Protein AF-A0A0G4IBZ1-F1 (afdb_monomer_lite)

Structure (mmCIF, N/CA/C/O backbone):
data_AF-A0A0G4IBZ1-F1
#
_entry.id   AF-A0A0G4IBZ1-F1
#
loop_
_atom_site.group_PDB
_atom_site.id
_atom_site.type_symbol
_atom_site.label_atom_id
_atom_site.label_alt_id
_atom_site.label_comp_id
_atom_site.label_asym_id
_atom_site.label_entity_id
_atom_site.label_seq_id
_atom_site.pdbx_PDB_ins_code
_atom_site.Cartn_x
_atom_site.Cartn_y
_atom_site.Cartn_z
_atom_site.occupancy
_atom_site.B_iso_or_equiv
_atom_site.auth_seq_id
_atom_site.auth_comp_id
_atom_site.auth_asym_id
_atom_site.auth_atom_id
_atom_site.pdbx_PDB_model_num
ATOM 1 N N . MET A 1 1 ? -9.298 3.854 -19.230 1.00 30.50 1 MET A N 1
ATOM 2 C CA . MET A 1 1 ? -9.688 2.428 -19.203 1.00 30.50 1 MET A CA 1
ATOM 3 C C . MET A 1 1 ? -9.567 1.977 -17.759 1.00 30.50 1 MET A C 1
ATOM 5 O O . MET A 1 1 ? -8.595 2.357 -17.121 1.00 30.50 1 MET A O 1
ATOM 9 N N . SER A 1 2 ? -10.622 1.375 -17.212 1.00 29.58 2 SER A N 1
ATOM 10 C CA . SER A 1 2 ? -10.834 1.172 -15.772 1.00 29.58 2 SER A CA 1
ATOM 11 C C . SER A 1 2 ? -10.000 0.022 -15.199 1.00 29.58 2 SER A C 1
ATOM 13 O O . SER A 1 2 ? -9.819 -1.012 -15.831 1.00 29.58 2 SER A O 1
ATOM 15 N N . ASN A 1 3 ? -9.520 0.244 -13.977 1.00 36.62 3 ASN A N 1
ATOM 16 C CA . ASN A 1 3 ? -8.613 -0.573 -13.169 1.00 36.62 3 ASN A CA 1
ATOM 17 C C . ASN A 1 3 ? -9.298 -1.786 -12.487 1.00 36.62 3 ASN A C 1
ATOM 19 O O . ASN A 1 3 ? -8.970 -2.111 -11.351 1.00 36.62 3 ASN A O 1
ATOM 23 N N . GLU A 1 4 ? -10.304 -2.415 -13.107 1.00 41.06 4 GLU A N 1
ATOM 24 C CA . GLU A 1 4 ? -11.253 -3.272 -12.362 1.00 41.06 4 GLU A CA 1
ATOM 25 C C . GLU A 1 4 ? -11.152 -4.794 -12.554 1.00 41.06 4 GLU A C 1
ATOM 27 O O . GLU A 1 4 ? -11.917 -5.512 -11.919 1.00 41.06 4 GLU A O 1
ATOM 32 N N . ASN A 1 5 ? -10.175 -5.336 -13.287 1.00 45.19 5 ASN A N 1
ATOM 33 C CA . ASN A 1 5 ? -10.120 -6.797 -13.500 1.00 45.19 5 ASN A CA 1
ATOM 34 C C . ASN A 1 5 ? -9.016 -7.537 -12.723 1.00 45.19 5 ASN A C 1
ATOM 36 O O . ASN A 1 5 ? -8.877 -8.745 -12.852 1.00 45.19 5 ASN A O 1
ATOM 40 N N . TRP A 1 6 ? -8.293 -6.874 -11.814 1.00 48.06 6 TRP A N 1
ATOM 41 C CA . TRP A 1 6 ? -7.251 -7.532 -11.002 1.00 48.06 6 TRP A CA 1
ATOM 42 C C . TRP A 1 6 ? -7.779 -8.564 -9.990 1.00 48.06 6 TRP A C 1
ATOM 44 O O . TRP A 1 6 ? -6.995 -9.268 -9.357 1.00 48.06 6 TRP A O 1
ATOM 54 N N . TYR A 1 7 ? -9.099 -8.639 -9.792 1.00 37.75 7 TYR A N 1
ATOM 55 C CA . TYR A 1 7 ? -9.707 -9.409 -8.705 1.00 37.75 7 TYR A CA 1
ATOM 56 C C . TYR A 1 7 ? -9.982 -10.881 -9.037 1.00 37.75 7 TYR A C 1
ATOM 58 O O . TYR A 1 7 ? -10.473 -11.613 -8.179 1.00 37.75 7 TYR A O 1
ATOM 66 N N . ASN A 1 8 ? -9.670 -11.350 -10.248 1.00 41.59 8 ASN A N 1
ATOM 67 C CA . ASN A 1 8 ? -9.914 -12.740 -10.623 1.00 41.59 8 ASN A CA 1
ATOM 68 C C . ASN A 1 8 ? -8.616 -13.433 -11.049 1.00 41.59 8 ASN A C 1
ATOM 70 O O . ASN A 1 8 ? -8.399 -13.725 -12.216 1.00 41.59 8 ASN A O 1
ATOM 74 N N . MET A 1 9 ? -7.771 -13.777 -10.068 1.00 46.88 9 MET A N 1
ATOM 75 C CA . MET A 1 9 ? -6.597 -14.661 -10.228 1.00 46.88 9 MET A CA 1
ATOM 76 C C . MET A 1 9 ? -6.976 -16.118 -10.598 1.00 46.88 9 MET A C 1
ATOM 78 O O . MET A 1 9 ? -6.290 -17.075 -10.242 1.00 46.88 9 MET A O 1
ATOM 82 N N . GLN A 1 10 ? -8.101 -16.312 -11.284 1.00 40.31 10 GLN A N 1
ATOM 83 C CA . GLN A 1 10 ? -8.483 -17.544 -11.950 1.00 40.31 10 GLN A CA 1
ATOM 84 C C . GLN A 1 10 ? -8.821 -17.209 -13.398 1.00 40.31 10 GLN A C 1
ATOM 86 O O . GLN A 1 10 ? -9.920 -16.750 -13.693 1.00 40.31 10 GLN A O 1
ATOM 91 N N . ALA A 1 11 ? -7.840 -17.466 -14.267 1.00 44.47 11 ALA A N 1
ATOM 92 C CA . ALA A 1 11 ? -7.966 -17.747 -15.694 1.00 44.47 11 ALA A CA 1
ATOM 93 C C . ALA A 1 11 ? -9.325 -17.373 -16.313 1.00 44.47 11 ALA A C 1
ATOM 95 O O . ALA A 1 11 ? -10.181 -18.242 -16.492 1.00 44.47 11 ALA A O 1
ATOM 96 N N . ASN A 1 12 ? -9.513 -16.106 -16.685 1.00 37.62 12 ASN A N 1
ATOM 97 C CA . ASN A 1 12 ? -10.656 -15.719 -17.501 1.00 37.62 12 ASN A CA 1
ATOM 98 C C . ASN A 1 12 ? -10.185 -15.176 -18.848 1.00 37.62 12 ASN A C 1
ATOM 100 O O . ASN A 1 12 ? -9.776 -14.033 -18.994 1.00 37.62 12 ASN A O 1
ATOM 104 N N . ALA A 1 13 ? -10.328 -16.009 -19.879 1.00 40.47 13 ALA A N 1
ATOM 105 C CA . ALA A 1 13 ? -10.109 -15.660 -21.284 1.00 40.47 13 ALA A CA 1
ATOM 106 C C . ALA A 1 13 ? -11.122 -14.621 -21.837 1.00 40.47 13 ALA A C 1
ATOM 108 O O . ALA A 1 13 ? -11.264 -14.488 -23.052 1.00 40.47 13 ALA A O 1
ATOM 109 N N . ALA A 1 14 ? -11.870 -13.927 -20.973 1.00 39.69 14 ALA A N 1
ATOM 110 C CA . ALA A 1 14 ? -12.988 -13.054 -21.330 1.00 39.69 14 ALA A CA 1
ATOM 111 C C . ALA A 1 14 ? -12.613 -11.564 -21.428 1.00 39.69 14 ALA A C 1
ATOM 113 O O . ALA A 1 14 ? -13.375 -10.792 -22.007 1.00 39.69 14 ALA A O 1
ATOM 114 N N . ASP A 1 15 ? -11.433 -11.167 -20.942 1.00 43.53 15 ASP A N 1
ATOM 115 C CA . ASP A 1 15 ? -11.098 -9.747 -20.750 1.00 43.53 15 ASP A CA 1
ATOM 116 C C . ASP A 1 15 ? -10.254 -9.148 -21.886 1.00 43.53 15 ASP A C 1
ATOM 118 O O . ASP A 1 15 ? -9.820 -8.000 -21.820 1.00 43.53 15 ASP A O 1
ATOM 122 N N . GLY A 1 16 ? -10.040 -9.907 -22.966 1.00 42.16 16 GLY A N 1
ATOM 123 C CA . GLY A 1 16 ? -9.341 -9.427 -24.163 1.00 42.16 16 GLY A CA 1
ATOM 124 C C . GLY A 1 16 ? -7.823 -9.275 -24.013 1.00 42.16 16 GLY A C 1
ATOM 125 O O . GLY A 1 16 ? -7.179 -8.792 -24.943 1.00 42.16 16 GLY A O 1
ATOM 126 N N . TRP A 1 17 ? -7.241 -9.726 -22.899 1.00 37.66 17 TRP A N 1
ATOM 127 C CA . TRP A 1 17 ? -5.799 -9.738 -22.654 1.00 37.66 17 TRP A CA 1
ATOM 128 C C . TRP A 1 17 ? -5.252 -11.174 -22.729 1.00 37.66 17 TRP A C 1
ATOM 130 O O . TRP A 1 17 ? -5.415 -11.967 -21.810 1.00 37.66 17 TRP A O 1
ATOM 140 N N . GLY A 1 18 ? -4.608 -11.505 -23.855 1.00 38.97 18 GLY A N 1
ATOM 141 C CA . GLY A 1 18 ? -3.860 -12.755 -24.057 1.00 38.97 18 GLY A CA 1
ATOM 142 C C . GLY A 1 18 ? -4.688 -13.953 -24.548 1.00 38.97 18 GLY A C 1
ATOM 143 O O . GLY A 1 18 ? -5.737 -14.293 -24.016 1.00 38.97 18 GLY A O 1
ATOM 144 N N . THR A 1 19 ? -4.198 -14.656 -25.573 1.00 40.09 19 THR A N 1
ATOM 145 C CA . THR A 1 19 ? -4.844 -15.858 -26.143 1.00 40.09 19 THR A CA 1
ATOM 146 C C . THR A 1 19 ? -4.458 -17.171 -25.444 1.00 40.09 19 THR A C 1
ATOM 148 O O . THR A 1 19 ? -4.579 -18.241 -26.036 1.00 40.09 19 THR A O 1
ATOM 151 N N . SER A 1 20 ? -3.972 -17.141 -24.202 1.00 46.62 20 SER A N 1
ATOM 152 C CA . SER A 1 20 ? -3.531 -18.352 -23.492 1.00 46.62 20 SER A CA 1
ATOM 153 C C . SER A 1 20 ? -3.319 -18.076 -22.007 1.00 46.62 20 SER A C 1
ATOM 155 O O . SER A 1 20 ? -2.552 -17.174 -21.712 1.00 46.62 20 SER A O 1
ATOM 157 N N . SER A 1 21 ? -3.969 -18.850 -21.127 1.00 50.50 21 SER A N 1
ATOM 158 C CA . SER A 1 21 ? -3.578 -19.333 -19.774 1.00 50.50 21 SER A CA 1
ATOM 159 C C . SER A 1 21 ? -2.609 -18.561 -18.841 1.00 50.50 21 SER A C 1
ATOM 161 O O . SER A 1 21 ? -2.202 -19.134 -17.836 1.00 50.50 21 SER A O 1
ATOM 163 N N . CYS A 1 22 ? -2.230 -17.317 -19.116 1.00 55.34 22 CYS A N 1
ATOM 164 C CA . CYS A 1 22 ? -1.216 -16.544 -18.405 1.00 55.34 22 CYS A CA 1
ATOM 165 C C . CYS A 1 22 ? -1.703 -15.111 -18.223 1.00 55.34 22 CYS A C 1
ATOM 167 O O . CYS A 1 22 ? -1.405 -14.232 -19.027 1.00 55.34 22 CYS A O 1
ATOM 169 N N . GLU A 1 23 ? -2.455 -14.892 -17.154 1.00 51.53 23 GLU A N 1
ATOM 170 C CA . GLU A 1 23 ? -2.742 -13.558 -16.648 1.00 51.53 23 GLU A CA 1
ATOM 171 C C . GLU A 1 23 ? -1.906 -13.369 -15.382 1.00 51.53 23 GLU A C 1
ATOM 173 O O . GLU A 1 23 ? -2.092 -14.072 -14.389 1.00 51.53 23 GLU A O 1
ATOM 178 N N . LEU A 1 24 ? -0.916 -12.481 -15.465 1.00 67.69 24 LEU A N 1
ATOM 179 C CA . LEU A 1 24 ? 0.106 -12.274 -14.446 1.00 67.69 24 LEU A CA 1
ATOM 180 C C . LEU A 1 24 ? 0.105 -10.805 -14.037 1.00 67.69 24 LEU A C 1
ATOM 182 O O . LEU A 1 24 ? 0.725 -9.964 -14.689 1.00 67.69 24 LEU A O 1
ATOM 186 N N . GLY A 1 25 ? -0.649 -10.485 -12.988 1.00 75.69 25 GLY A N 1
ATOM 187 C CA . GLY A 1 25 ? -0.775 -9.108 -12.529 1.00 75.69 25 GLY A CA 1
ATOM 188 C C . GLY A 1 25 ? 0.426 -8.569 -11.756 1.00 75.69 25 GLY A C 1
ATOM 189 O O . GLY A 1 25 ? 1.363 -9.312 -11.477 1.00 75.69 25 GLY A O 1
ATOM 190 N N . PRO A 1 26 ? 0.396 -7.278 -11.367 1.00 86.44 26 PRO A N 1
ATOM 191 C CA . PRO A 1 26 ? 1.425 -6.584 -10.611 1.00 86.44 26 PRO A CA 1
ATOM 192 C C . PRO A 1 26 ? 1.939 -7.376 -9.422 1.00 86.44 26 PRO A C 1
ATOM 194 O O . PRO A 1 26 ? 3.128 -7.346 -9.149 1.00 86.44 26 PRO A O 1
ATOM 197 N N . SER A 1 27 ? 1.068 -8.115 -8.732 1.00 84.38 27 SER A N 1
ATOM 198 C CA . SER A 1 27 ? 1.455 -8.921 -7.576 1.00 84.38 27 SER A CA 1
ATOM 199 C C . SER A 1 27 ? 2.479 -10.007 -7.908 1.00 84.38 27 SER A C 1
ATOM 201 O O . SER A 1 27 ? 3.296 -10.325 -7.055 1.00 84.38 27 SER A O 1
ATOM 203 N N . GLY A 1 28 ? 2.459 -10.556 -9.126 1.00 84.25 28 GLY A N 1
ATOM 204 C CA . GLY A 1 28 ? 3.406 -11.584 -9.554 1.00 84.25 28 GLY A CA 1
ATOM 205 C C . GLY A 1 28 ? 4.816 -11.050 -9.818 1.00 84.25 28 GLY A C 1
ATOM 206 O O . GLY A 1 28 ? 5.742 -11.839 -9.925 1.00 84.25 28 GLY A O 1
ATOM 207 N N . ALA A 1 29 ? 5.004 -9.726 -9.874 1.00 90.25 29 ALA A N 1
ATOM 208 C CA . ALA A 1 29 ? 6.333 -9.118 -9.842 1.00 90.25 29 ALA A CA 1
ATOM 209 C C . ALA A 1 29 ? 6.968 -9.128 -8.443 1.00 90.25 29 ALA A C 1
ATOM 211 O O . ALA A 1 29 ? 8.144 -8.810 -8.345 1.00 90.25 29 ALA A O 1
ATOM 212 N N . PHE A 1 30 ? 6.203 -9.398 -7.379 1.00 92.12 30 PHE A N 1
ATOM 213 C CA . PHE A 1 30 ? 6.615 -9.153 -5.990 1.00 92.12 30 PHE A CA 1
ATOM 214 C C . PHE A 1 30 ? 6.362 -10.355 -5.063 1.00 92.12 30 PHE A C 1
ATOM 216 O O . PHE A 1 30 ? 6.272 -10.189 -3.842 1.00 92.12 30 PHE A O 1
ATOM 223 N N . ASP A 1 31 ? 6.161 -11.554 -5.616 1.00 87.25 31 ASP A N 1
ATOM 224 C CA . ASP A 1 31 ? 5.712 -12.731 -4.863 1.00 87.25 31 ASP A CA 1
ATOM 225 C C . ASP A 1 31 ? 6.855 -13.629 -4.350 1.00 87.25 31 ASP A C 1
ATOM 227 O O . ASP A 1 31 ? 6.595 -14.568 -3.592 1.00 87.25 31 ASP A O 1
ATOM 231 N N . ARG A 1 32 ? 8.114 -13.307 -4.683 1.00 88.00 32 ARG A N 1
ATOM 232 C CA . ARG A 1 32 ? 9.338 -14.058 -4.342 1.00 88.00 32 ARG A CA 1
ATOM 233 C C . ARG A 1 32 ? 9.396 -15.454 -4.960 1.00 88.00 32 ARG A C 1
ATOM 235 O O . ARG A 1 32 ? 10.110 -16.324 -4.448 1.00 88.00 32 ARG A O 1
ATOM 242 N N . LEU A 1 33 ? 8.659 -15.705 -6.040 1.00 83.50 33 LEU A N 1
ATOM 243 C CA . LEU A 1 33 ? 8.596 -17.006 -6.694 1.00 83.50 33 LEU A CA 1
ATOM 244 C C . LEU A 1 33 ? 9.151 -16.924 -8.116 1.00 83.50 33 LEU A C 1
ATOM 246 O O . LEU A 1 33 ? 8.493 -16.471 -9.044 1.00 83.50 33 LEU A O 1
ATOM 250 N N . LEU A 1 34 ? 10.345 -17.495 -8.307 1.00 84.19 34 LEU A N 1
ATOM 251 C CA . LEU A 1 34 ? 11.003 -17.558 -9.614 1.00 84.19 34 LEU A CA 1
ATOM 252 C C . LEU A 1 34 ? 10.289 -18.549 -10.544 1.00 84.19 34 LEU A C 1
ATOM 254 O O . LEU A 1 34 ? 10.582 -19.749 -10.564 1.00 84.19 34 LEU A O 1
ATOM 258 N N . ARG A 1 35 ? 9.283 -18.061 -11.261 1.00 73.62 35 ARG A N 1
ATOM 259 C CA . ARG A 1 35 ? 8.345 -18.842 -12.066 1.00 73.62 35 ARG A CA 1
ATOM 260 C C . ARG A 1 35 ? 8.082 -18.122 -13.380 1.00 73.62 35 ARG A C 1
ATOM 262 O O . ARG A 1 35 ? 8.302 -16.926 -13.514 1.00 73.62 35 ARG A O 1
ATOM 269 N N . GLY A 1 36 ? 7.618 -18.882 -14.363 1.00 64.88 36 GLY A N 1
ATOM 270 C CA . GLY A 1 36 ? 7.188 -18.328 -15.639 1.00 64.88 36 GLY A CA 1
ATOM 271 C C . GLY A 1 36 ? 5.674 -18.383 -15.794 1.00 64.88 36 GLY A C 1
ATOM 272 O O . GLY A 1 36 ? 4.972 -19.062 -15.042 1.00 64.88 36 GLY A O 1
ATOM 273 N N . CYS A 1 37 ? 5.200 -17.756 -16.866 1.00 65.56 37 CYS A N 1
ATOM 274 C CA . CYS A 1 37 ? 3.828 -17.809 -17.379 1.00 65.56 37 CYS A CA 1
ATOM 275 C C . CYS A 1 37 ? 3.162 -19.193 -17.223 1.00 65.56 37 CYS A C 1
ATOM 277 O O . CYS A 1 37 ? 2.102 -19.304 -16.610 1.00 65.56 37 CYS A O 1
ATOM 279 N N . ALA A 1 38 ? 3.805 -20.275 -17.675 1.00 62.34 38 ALA A N 1
ATOM 280 C CA . ALA A 1 38 ? 3.220 -21.622 -17.643 1.00 62.34 38 ALA A CA 1
ATOM 281 C C . ALA A 1 38 ? 3.013 -22.216 -16.232 1.00 62.34 38 ALA A C 1
ATOM 283 O O . ALA A 1 38 ? 2.274 -23.189 -16.084 1.00 62.34 38 ALA A O 1
ATOM 284 N N . THR A 1 39 ? 3.661 -21.666 -15.202 1.00 65.50 39 THR A N 1
ATOM 285 C CA . THR A 1 39 ? 3.541 -22.105 -13.801 1.00 65.50 39 THR A CA 1
ATOM 286 C C . THR A 1 39 ? 2.851 -21.070 -12.908 1.00 65.50 39 THR A C 1
ATOM 288 O O . THR A 1 39 ? 2.845 -21.228 -11.685 1.00 65.50 39 THR A O 1
ATOM 291 N N . GLY A 1 40 ? 2.231 -20.050 -13.516 1.00 62.31 40 GLY A N 1
ATOM 292 C CA . GLY A 1 40 ? 1.413 -19.052 -12.829 1.00 62.31 40 GLY A CA 1
ATOM 293 C C . GLY A 1 40 ? 2.207 -18.086 -11.953 1.00 62.31 40 GLY A C 1
ATOM 294 O O . GLY A 1 40 ? 1.735 -17.756 -10.871 1.00 62.31 40 GLY A O 1
ATOM 295 N N . GLY A 1 41 ? 3.408 -17.673 -12.373 1.00 71.00 41 GLY A N 1
ATOM 296 C CA . GLY A 1 41 ? 4.172 -16.634 -11.672 1.00 71.00 41 GLY A CA 1
ATOM 297 C C . GLY A 1 41 ? 4.916 -15.687 -12.611 1.00 71.00 41 GLY A C 1
ATOM 298 O O . GLY A 1 41 ? 5.033 -15.964 -13.808 1.00 71.00 41 GLY A O 1
ATOM 299 N N . GLY A 1 42 ? 5.386 -14.573 -12.049 1.00 80.00 42 GLY A N 1
ATOM 300 C CA . GLY A 1 42 ? 5.945 -13.430 -12.767 1.00 80.00 42 GLY A CA 1
ATOM 301 C C . GLY A 1 42 ? 4.920 -12.335 -13.063 1.00 80.00 42 GLY A C 1
ATOM 302 O O . GLY A 1 42 ? 3.753 -12.432 -12.691 1.00 80.00 42 GLY A O 1
ATOM 303 N N . PHE A 1 43 ? 5.359 -11.298 -13.768 1.00 87.44 43 PHE A N 1
ATOM 304 C CA . PHE A 1 43 ? 4.544 -10.209 -14.301 1.00 87.44 43 PHE A CA 1
ATOM 305 C C . PHE A 1 43 ? 4.530 -10.265 -15.828 1.00 87.44 43 PHE A C 1
ATOM 307 O O . PHE A 1 43 ? 5.565 -10.497 -16.453 1.00 87.44 43 PHE A O 1
ATOM 314 N N . ASN A 1 44 ? 3.365 -10.023 -16.432 1.00 84.31 44 ASN A N 1
ATOM 315 C CA . ASN A 1 44 ? 3.218 -9.873 -17.876 1.00 84.31 44 ASN A CA 1
ATOM 316 C C . ASN A 1 44 ? 2.348 -8.649 -18.170 1.00 84.31 44 ASN A C 1
ATOM 318 O O . ASN A 1 44 ? 1.209 -8.550 -17.709 1.00 84.31 44 ASN A O 1
ATOM 322 N N . ALA A 1 45 ? 2.894 -7.698 -18.921 1.00 84.56 45 ALA A N 1
ATOM 323 C CA . ALA A 1 45 ? 2.187 -6.477 -19.247 1.00 84.56 45 ALA A CA 1
ATOM 324 C C . ALA A 1 45 ? 1.010 -6.765 -20.181 1.00 84.56 45 ALA A C 1
ATOM 326 O O . ALA A 1 45 ? 1.141 -7.437 -21.200 1.00 84.56 45 ALA A O 1
ATOM 327 N N . ALA A 1 46 ? -0.136 -6.175 -19.861 1.00 76.56 46 ALA A N 1
ATOM 328 C CA . ALA A 1 46 ? -1.315 -6.232 -20.706 1.00 76.56 46 ALA A CA 1
ATOM 329 C C . ALA A 1 46 ? -1.046 -5.551 -22.066 1.00 76.56 46 ALA A C 1
ATOM 331 O O . ALA A 1 46 ? -1.300 -6.115 -23.129 1.00 76.56 46 ALA A O 1
ATOM 332 N N . ALA A 1 47 ? -0.483 -4.340 -22.039 1.00 79.81 47 ALA A N 1
ATOM 333 C CA . ALA A 1 47 ? -0.260 -3.521 -23.225 1.00 79.81 47 ALA A CA 1
ATOM 334 C C . ALA A 1 47 ? 1.118 -3.736 -23.867 1.00 79.81 47 ALA A C 1
ATOM 336 O O . ALA A 1 47 ? 2.107 -4.043 -23.197 1.00 79.81 47 ALA A O 1
ATOM 337 N N . ALA A 1 48 ? 1.180 -3.488 -25.178 1.00 84.38 48 ALA A N 1
ATOM 338 C CA . ALA A 1 48 ? 2.425 -3.511 -25.929 1.00 84.38 48 ALA A CA 1
ATOM 339 C C . ALA A 1 48 ? 3.455 -2.541 -25.329 1.00 84.38 48 ALA A C 1
ATOM 341 O O . ALA A 1 48 ? 3.152 -1.391 -25.009 1.00 84.38 48 ALA A O 1
ATOM 342 N N . THR A 1 49 ? 4.683 -3.023 -25.209 1.00 89.75 49 THR A N 1
ATOM 343 C CA . THR A 1 49 ? 5.855 -2.285 -24.756 1.00 89.75 49 THR A CA 1
ATOM 344 C C . THR A 1 49 ? 6.784 -2.043 -25.946 1.00 89.75 49 THR A C 1
ATOM 346 O O . THR A 1 49 ? 6.854 -2.833 -26.891 1.00 89.75 49 THR A O 1
ATOM 349 N N . SER A 1 50 ? 7.477 -0.908 -25.943 1.00 94.69 50 SER A N 1
ATOM 350 C CA . SER A 1 50 ? 8.390 -0.531 -27.016 1.00 94.69 50 SER A CA 1
ATOM 351 C C . SER A 1 50 ? 9.574 -1.495 -27.083 1.00 94.69 50 SER A C 1
ATOM 353 O O . SER A 1 50 ? 10.201 -1.784 -26.071 1.00 94.69 50 SER A O 1
ATOM 355 N N . GLY A 1 51 ? 9.890 -1.984 -28.282 1.00 92.44 51 GLY A N 1
ATOM 356 C CA . GLY A 1 51 ? 11.130 -2.719 -28.539 1.00 92.44 51 GLY A CA 1
ATOM 357 C C . GLY A 1 51 ? 12.331 -1.787 -28.729 1.00 92.44 51 GLY A C 1
ATOM 358 O O . GLY A 1 51 ? 12.188 -0.562 -28.784 1.00 92.44 51 GLY A O 1
ATOM 359 N N . GLN A 1 52 ? 13.510 -2.372 -28.914 1.00 91.62 52 GLN A N 1
ATOM 360 C CA . GLN A 1 52 ? 14.798 -1.675 -29.003 1.00 91.62 52 GLN A CA 1
ATOM 361 C C . GLN A 1 52 ? 14.808 -0.543 -30.040 1.00 91.62 52 GLN A C 1
ATOM 363 O O . GLN A 1 52 ? 15.254 0.565 -29.755 1.00 91.62 52 GLN A O 1
ATOM 368 N N . PHE A 1 53 ? 14.261 -0.785 -31.236 1.00 88.94 53 PHE A N 1
ATOM 369 C CA . PHE A 1 53 ? 14.272 0.180 -32.345 1.00 88.94 53 PHE A CA 1
ATOM 370 C C . PHE A 1 53 ? 12.982 1.003 -32.467 1.00 88.94 53 PHE A C 1
ATOM 372 O O . PHE A 1 53 ? 12.742 1.636 -33.496 1.00 88.94 53 PHE A O 1
ATOM 379 N N . ALA A 1 54 ? 12.133 1.005 -31.435 1.00 91.38 54 ALA A N 1
ATOM 380 C CA . ALA A 1 54 ? 10.931 1.828 -31.422 1.00 91.38 54 ALA A CA 1
ATOM 381 C C . ALA A 1 54 ? 11.283 3.326 -31.483 1.00 91.38 54 ALA A C 1
ATOM 383 O O . ALA A 1 54 ? 12.243 3.783 -30.857 1.00 91.38 54 ALA A O 1
ATOM 384 N N . THR A 1 55 ? 10.464 4.115 -32.178 1.00 91.75 55 THR A N 1
ATOM 385 C CA . THR A 1 55 ? 10.651 5.573 -32.301 1.00 91.75 55 THR A CA 1
ATOM 386 C C . THR A 1 55 ? 10.358 6.342 -31.010 1.00 91.75 55 THR A C 1
ATOM 388 O O . THR A 1 55 ? 10.691 7.519 -30.918 1.00 91.75 55 THR A O 1
ATOM 391 N N . SER A 1 56 ? 9.722 5.701 -30.028 1.00 93.44 56 SER A N 1
ATOM 392 C CA . SER A 1 56 ? 9.375 6.277 -28.727 1.00 93.44 56 SER A CA 1
ATOM 393 C C . SER A 1 56 ? 9.360 5.203 -27.642 1.00 93.44 56 SER A C 1
ATOM 395 O O . SER A 1 56 ? 9.152 4.023 -27.933 1.00 93.44 56 SER A O 1
ATOM 397 N N . ASP A 1 57 ? 9.540 5.619 -26.394 1.00 95.00 57 ASP A N 1
ATOM 398 C CA . ASP A 1 57 ? 9.454 4.737 -25.229 1.00 95.00 57 ASP A CA 1
ATOM 399 C C . ASP A 1 57 ? 7.999 4.371 -24.913 1.00 95.00 57 ASP A C 1
ATOM 401 O O . ASP A 1 57 ? 7.064 5.088 -25.287 1.00 95.00 57 ASP A O 1
ATOM 405 N N . ALA A 1 58 ? 7.810 3.244 -24.232 1.00 92.81 58 ALA A N 1
ATOM 406 C CA . ALA A 1 58 ? 6.522 2.892 -23.659 1.00 92.81 58 ALA A CA 1
ATOM 407 C C . ALA A 1 58 ? 6.223 3.740 -22.420 1.00 92.81 58 ALA A C 1
ATOM 409 O O . ALA A 1 58 ? 7.116 4.260 -21.755 1.00 92.81 58 ALA A O 1
ATOM 410 N N . THR A 1 59 ? 4.939 3.832 -22.085 1.00 91.38 59 THR A N 1
ATOM 411 C CA . THR A 1 59 ? 4.441 4.503 -20.877 1.00 91.38 59 THR A CA 1
ATOM 412 C C . THR A 1 59 ? 3.955 3.485 -19.842 1.00 91.38 59 THR A C 1
ATOM 414 O O . THR A 1 59 ? 2.961 3.724 -19.159 1.00 91.38 59 THR A O 1
ATOM 417 N N . LEU A 1 60 ? 4.571 2.298 -19.806 1.00 92.06 60 LEU A N 1
ATOM 418 C CA . LEU A 1 60 ? 4.199 1.236 -18.878 1.00 92.06 60 LEU A CA 1
ATOM 419 C C . LEU A 1 60 ? 4.790 1.539 -17.500 1.00 92.06 60 LEU A C 1
ATOM 421 O O . LEU A 1 60 ? 6.000 1.692 -17.357 1.00 92.06 60 LEU A O 1
ATOM 425 N N . GLU A 1 61 ? 3.932 1.585 -16.487 1.00 94.38 61 GLU A N 1
ATOM 426 C CA . GLU A 1 61 ? 4.325 1.858 -15.109 1.00 94.38 61 GLU A CA 1
ATOM 427 C C . GLU A 1 61 ? 3.823 0.738 -14.195 1.00 94.38 61 GLU A C 1
ATOM 429 O O . GLU A 1 61 ? 2.641 0.387 -14.213 1.00 94.38 61 GLU A O 1
ATOM 434 N N . LEU A 1 62 ? 4.724 0.191 -13.380 1.00 94.56 62 LEU A N 1
ATOM 435 C CA . LEU A 1 62 ? 4.402 -0.717 -12.283 1.00 94.56 62 LEU A CA 1
ATOM 436 C C . LEU A 1 62 ? 4.674 0.005 -10.962 1.00 94.56 62 LEU A C 1
ATOM 438 O O . LEU A 1 62 ? 5.753 0.562 -10.781 1.00 94.56 62 LEU A O 1
ATOM 442 N N . VAL A 1 63 ? 3.710 0.013 -10.041 1.00 96.19 63 VAL A N 1
ATOM 443 C CA . VAL A 1 63 ? 3.817 0.766 -8.781 1.00 96.19 63 VAL A CA 1
ATOM 444 C C . VAL A 1 63 ? 3.662 -0.165 -7.584 1.00 96.19 63 VAL A C 1
ATOM 446 O O . VAL A 1 63 ? 2.675 -0.894 -7.492 1.00 96.19 63 VAL A O 1
ATOM 449 N N . LEU A 1 64 ? 4.613 -0.098 -6.652 1.00 96.38 64 LEU A N 1
ATOM 450 C CA . LEU A 1 64 ? 4.551 -0.736 -5.341 1.00 96.38 64 LEU A CA 1
ATOM 451 C C . LEU A 1 64 ? 4.424 0.342 -4.261 1.00 96.38 64 LEU A C 1
ATOM 453 O O . LEU A 1 64 ? 5.335 1.149 -4.077 1.00 96.38 64 LEU A O 1
ATOM 457 N N . GLN A 1 65 ? 3.309 0.334 -3.533 1.00 94.75 65 GLN A N 1
ATOM 458 C CA . GLN A 1 65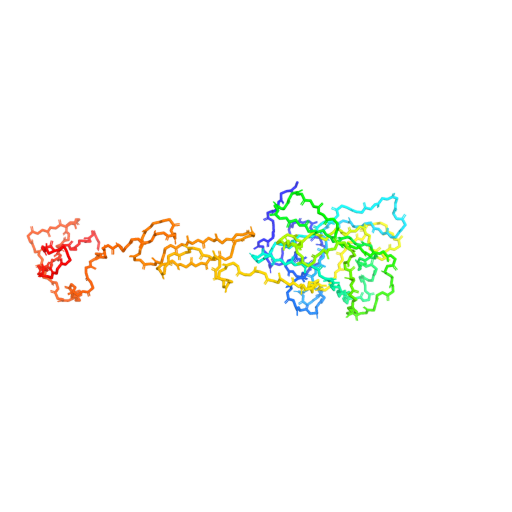 ? 3.149 1.121 -2.315 1.00 94.75 65 GLN A CA 1
ATOM 459 C C . GLN A 1 65 ? 3.472 0.241 -1.107 1.00 94.75 65 GLN A C 1
ATOM 461 O O . GLN A 1 65 ? 2.892 -0.833 -0.941 1.00 94.75 65 GLN A O 1
ATOM 466 N N . THR A 1 66 ? 4.375 0.697 -0.250 1.00 92.88 66 THR A N 1
ATOM 467 C CA . THR A 1 66 ? 4.751 0.020 0.986 1.00 92.88 66 THR A CA 1
ATOM 468 C C . THR A 1 66 ? 4.159 0.736 2.199 1.00 92.88 66 THR A C 1
ATOM 470 O O . THR A 1 66 ? 3.998 1.952 2.190 1.00 92.88 66 THR A O 1
ATOM 473 N N . PRO A 1 67 ? 3.856 0.014 3.288 1.00 87.94 67 PRO A N 1
ATOM 474 C CA . PRO A 1 67 ? 3.354 0.643 4.507 1.00 87.94 67 PRO A CA 1
ATOM 475 C C . PRO A 1 67 ? 4.452 1.404 5.266 1.00 87.94 67 PRO A C 1
ATOM 477 O O . PRO A 1 67 ? 4.162 2.379 5.950 1.00 87.94 67 PRO A O 1
ATOM 480 N N . CYS A 1 68 ? 5.708 0.974 5.143 1.00 88.62 68 CYS A N 1
ATOM 481 C CA . CYS A 1 68 ? 6.862 1.639 5.744 1.00 88.62 68 CYS A CA 1
ATOM 482 C C . CYS A 1 68 ? 7.504 2.601 4.739 1.00 88.62 68 CYS A C 1
ATOM 484 O O . CYS A 1 68 ? 7.358 2.411 3.530 1.00 88.62 68 CYS A O 1
ATOM 486 N N . ARG A 1 69 ? 8.273 3.579 5.229 1.00 90.25 69 ARG A N 1
ATOM 487 C CA . ARG A 1 69 ? 9.150 4.395 4.377 1.00 90.25 69 ARG A CA 1
ATOM 488 C C . ARG A 1 69 ? 10.583 3.879 4.422 1.00 90.25 69 ARG A C 1
ATOM 490 O O . ARG A 1 69 ? 11.036 3.380 5.451 1.00 90.25 69 ARG A O 1
ATOM 497 N N . MET A 1 70 ? 11.300 4.005 3.314 1.00 92.88 70 MET A N 1
ATOM 498 C CA . MET A 1 70 ? 12.681 3.540 3.191 1.00 92.88 70 MET A CA 1
ATOM 499 C C . MET A 1 70 ? 13.453 4.302 2.115 1.00 92.88 70 MET A C 1
ATOM 501 O O . MET A 1 70 ? 12.869 4.845 1.180 1.00 92.88 70 MET A O 1
ATOM 505 N N . SER A 1 71 ? 14.778 4.300 2.232 1.00 93.88 71 SER A N 1
ATOM 506 C CA . SER A 1 71 ? 15.686 4.787 1.193 1.00 93.88 71 SER A CA 1
ATOM 507 C C . SER A 1 71 ? 16.041 3.617 0.272 1.00 93.88 71 SER A C 1
ATOM 509 O O . SER A 1 71 ? 16.559 2.593 0.732 1.00 93.88 71 SER A O 1
ATOM 511 N N . LEU A 1 72 ? 15.727 3.713 -1.022 1.00 95.56 72 LEU A N 1
ATOM 512 C CA . LEU A 1 72 ? 16.063 2.661 -1.986 1.00 95.56 72 LEU A CA 1
ATOM 513 C C . LEU A 1 72 ? 17.556 2.733 -2.318 1.00 95.56 72 LEU A C 1
ATOM 515 O O . LEU A 1 72 ? 18.041 3.780 -2.725 1.00 95.56 72 LEU A O 1
ATOM 519 N N . ASN A 1 73 ? 18.281 1.626 -2.146 1.00 94.69 73 ASN A N 1
ATOM 520 C CA . ASN A 1 73 ? 19.708 1.544 -2.472 1.00 94.69 73 ASN A CA 1
ATOM 521 C C . ASN A 1 73 ? 19.965 0.880 -3.830 1.00 94.69 73 ASN A C 1
ATOM 523 O O . ASN A 1 73 ? 20.917 1.220 -4.536 1.00 94.69 73 ASN A O 1
ATOM 527 N N . SER A 1 74 ? 19.169 -0.131 -4.149 1.00 95.88 74 SER A N 1
ATOM 5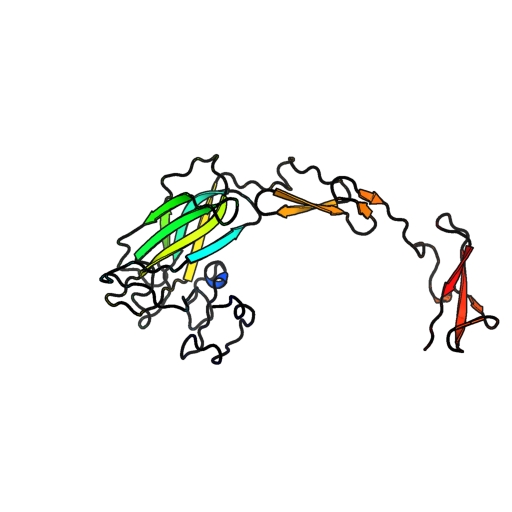28 C CA . SER A 1 74 ? 19.181 -0.813 -5.436 1.00 95.88 74 SER A CA 1
ATOM 529 C C . SER A 1 74 ? 17.881 -1.579 -5.627 1.00 95.88 74 SER A C 1
ATOM 531 O O . SER A 1 74 ? 17.145 -1.827 -4.670 1.00 95.88 74 SER A O 1
ATOM 533 N N . PHE A 1 75 ? 17.603 -1.956 -6.866 1.00 96.69 75 PHE A N 1
ATOM 534 C CA . PHE A 1 75 ? 16.502 -2.842 -7.205 1.00 96.69 75 PHE A CA 1
ATOM 535 C C . PHE A 1 75 ? 17.010 -3.977 -8.091 1.00 96.69 75 PHE A C 1
ATOM 537 O O . PHE A 1 75 ? 17.894 -3.784 -8.926 1.00 96.69 75 PHE A O 1
ATOM 544 N N . GLY A 1 76 ? 16.498 -5.177 -7.849 1.00 96.06 76 GLY A N 1
ATOM 545 C CA . GLY A 1 76 ? 16.796 -6.374 -8.617 1.00 96.06 76 GLY A CA 1
ATOM 546 C C . GLY A 1 76 ? 15.671 -6.679 -9.590 1.00 96.06 76 GLY A C 1
ATOM 547 O O . GLY A 1 76 ? 14.508 -6.538 -9.228 1.00 96.06 76 GLY A O 1
ATOM 548 N N . LEU A 1 77 ? 16.015 -7.123 -10.794 1.00 95.81 77 LEU A N 1
ATOM 549 C CA . LEU A 1 77 ? 15.075 -7.674 -11.762 1.00 95.81 77 LEU A CA 1
ATOM 550 C C . LEU A 1 77 ? 15.531 -9.082 -12.132 1.00 95.81 77 LEU A C 1
ATOM 552 O O . LEU A 1 77 ? 16.698 -9.279 -12.477 1.00 95.81 77 LEU A O 1
ATOM 556 N N . THR A 1 78 ? 14.610 -10.040 -12.090 1.00 93.19 78 THR A N 1
ATOM 557 C CA . THR A 1 78 ? 14.858 -11.399 -12.578 1.00 93.19 78 THR A CA 1
ATOM 558 C C . THR A 1 78 ? 14.109 -11.626 -13.877 1.00 93.19 78 THR A C 1
ATOM 560 O O . THR A 1 78 ? 12.881 -11.520 -13.913 1.00 93.19 78 THR A O 1
ATOM 563 N N . ALA A 1 79 ? 14.840 -11.947 -14.943 1.00 90.19 79 ALA A N 1
ATOM 564 C CA . ALA A 1 79 ? 14.253 -12.299 -16.229 1.00 90.19 79 ALA A CA 1
ATOM 565 C C . ALA A 1 79 ? 13.314 -13.505 -16.098 1.00 90.19 79 ALA A C 1
ATOM 567 O O . ALA A 1 79 ? 13.502 -14.378 -15.249 1.00 90.19 79 ALA A O 1
ATOM 568 N N . MET A 1 80 ? 12.293 -13.570 -16.950 1.00 81.56 80 MET A N 1
ATOM 569 C CA . MET A 1 80 ? 11.446 -14.757 -17.035 1.00 81.56 80 MET A CA 1
ATOM 570 C C . MET A 1 80 ? 12.127 -15.858 -17.863 1.00 81.56 80 MET A C 1
ATOM 572 O O . MET A 1 80 ? 12.983 -15.597 -18.704 1.00 81.56 80 MET A O 1
ATOM 576 N N . TRP A 1 81 ? 11.715 -17.105 -17.642 1.00 72.31 81 TRP A N 1
ATOM 577 C CA . TRP A 1 81 ? 11.949 -18.227 -18.552 1.00 72.31 81 TRP A CA 1
ATOM 578 C C . TRP A 1 81 ? 10.974 -18.141 -19.734 1.00 72.31 81 TRP A C 1
ATOM 580 O O . TRP A 1 81 ? 9.769 -18.132 -19.490 1.00 72.31 81 TRP A O 1
ATOM 590 N N . ALA A 1 82 ? 11.449 -18.218 -20.982 1.00 51.88 82 ALA A N 1
ATOM 591 C CA . ALA A 1 82 ? 10.902 -19.163 -21.968 1.00 51.88 82 ALA A CA 1
ATOM 592 C C . ALA A 1 82 ? 11.525 -19.007 -23.364 1.00 51.88 82 ALA A C 1
ATOM 594 O O . ALA A 1 82 ? 11.468 -17.921 -23.943 1.00 51.88 82 ALA A O 1
ATOM 595 N N . PRO A 1 83 ? 11.932 -20.117 -24.011 1.00 49.06 83 PRO A N 1
ATOM 596 C CA . PRO A 1 83 ? 12.421 -20.145 -25.395 1.00 49.06 83 PRO A CA 1
ATOM 597 C C . PRO A 1 83 ? 11.403 -19.691 -26.473 1.00 49.06 83 PRO A C 1
ATOM 599 O O . PRO A 1 83 ? 11.700 -19.778 -27.660 1.00 49.06 83 PRO A O 1
ATOM 602 N N . SER A 1 84 ? 10.215 -19.197 -26.095 1.00 51.94 84 SER A N 1
ATOM 603 C CA . SER A 1 84 ? 9.193 -18.605 -26.980 1.00 51.94 84 SER A CA 1
ATOM 604 C C . SER A 1 84 ? 8.752 -17.183 -26.591 1.00 51.94 84 SER A C 1
ATOM 606 O O . SER A 1 84 ? 7.933 -16.597 -27.292 1.00 51.94 84 SER A O 1
ATOM 608 N N . GLN A 1 85 ? 9.240 -16.651 -25.467 1.00 59.72 85 GLN A N 1
ATOM 609 C CA . GLN A 1 85 ? 8.968 -15.293 -24.960 1.00 59.72 85 GLN A CA 1
ATOM 610 C C . GLN A 1 85 ? 10.268 -14.494 -24.840 1.00 59.72 85 GLN A C 1
ATOM 612 O O . GLN A 1 85 ? 10.323 -13.471 -24.160 1.00 59.72 85 GLN A O 1
ATOM 617 N N . CYS A 1 86 ? 11.327 -14.979 -25.500 1.00 66.50 86 CYS A N 1
ATOM 618 C CA . CYS A 1 86 ? 12.586 -14.275 -25.536 1.00 66.50 86 CYS A CA 1
ATOM 619 C C . CYS A 1 86 ? 12.333 -12.847 -26.003 1.00 66.50 86 CYS A C 1
ATOM 621 O O . CYS A 1 86 ? 11.469 -12.569 -26.838 1.00 66.50 86 CYS A O 1
ATOM 623 N N . CYS A 1 87 ? 13.117 -11.951 -25.429 1.00 80.06 87 CYS A N 1
ATOM 624 C CA . CYS A 1 87 ? 13.114 -10.552 -25.791 1.00 80.06 87 CYS A CA 1
ATOM 625 C C . CYS A 1 87 ? 12.005 -9.696 -25.128 1.00 80.06 87 CYS A C 1
ATOM 627 O O . CYS A 1 87 ? 11.753 -8.570 -25.549 1.00 80.06 87 CYS A O 1
ATOM 629 N N . ARG A 1 88 ? 11.352 -10.182 -24.068 1.00 87.94 88 ARG A N 1
ATOM 630 C CA . ARG A 1 88 ? 10.331 -9.422 -23.318 1.00 87.94 88 ARG A CA 1
ATOM 631 C C . ARG A 1 88 ? 10.818 -8.821 -22.005 1.00 87.94 88 ARG A C 1
ATOM 633 O O . ARG A 1 88 ? 10.190 -7.899 -21.488 1.00 87.94 88 ARG A O 1
ATOM 640 N N . THR A 1 89 ? 11.988 -9.244 -21.532 1.00 91.88 89 THR A N 1
ATOM 641 C CA . THR A 1 89 ? 12.630 -8.635 -20.368 1.00 91.88 89 THR A CA 1
ATOM 642 C C . THR A 1 89 ? 12.972 -7.168 -20.651 1.00 91.88 89 THR A C 1
ATOM 644 O O . THR A 1 89 ? 13.544 -6.881 -21.716 1.00 91.88 89 THR A O 1
ATOM 647 N N . PRO A 1 90 ? 12.650 -6.244 -19.727 1.00 94.75 90 PRO A N 1
ATOM 648 C CA . PRO A 1 90 ? 13.019 -4.838 -19.825 1.00 94.75 90 PRO A CA 1
ATOM 649 C C . PRO A 1 90 ? 14.524 -4.612 -20.033 1.00 94.75 90 PRO A C 1
ATOM 651 O O . PRO A 1 90 ? 15.346 -5.030 -19.216 1.00 94.75 90 PRO A O 1
ATOM 654 N N . GLU A 1 91 ? 14.875 -3.902 -21.105 1.00 94.81 91 GLU A N 1
ATOM 655 C CA . GLU A 1 91 ? 16.253 -3.465 -21.396 1.00 94.81 91 GLU A CA 1
ATOM 656 C C . GLU A 1 91 ? 16.533 -2.040 -20.910 1.00 94.81 91 GLU A C 1
ATOM 658 O O . GLU A 1 91 ? 17.676 -1.714 -20.592 1.00 94.81 91 GLU A O 1
ATOM 663 N N . ASN A 1 92 ? 15.470 -1.240 -20.774 1.00 96.19 92 ASN A N 1
ATOM 664 C CA . ASN A 1 92 ? 15.509 0.129 -20.284 1.00 96.19 92 ASN A CA 1
ATOM 665 C C . ASN A 1 92 ? 14.382 0.358 -19.271 1.00 96.19 92 ASN A C 1
ATOM 667 O O . ASN A 1 92 ? 13.199 0.162 -19.589 1.00 96.19 92 ASN A O 1
ATOM 671 N N . MET A 1 93 ? 14.754 0.762 -18.058 1.00 97.19 93 MET A N 1
ATOM 672 C CA . MET A 1 93 ? 13.816 1.036 -16.977 1.00 97.19 93 MET A CA 1
ATOM 673 C C . MET A 1 93 ? 14.343 2.115 -16.036 1.00 97.19 93 MET A C 1
ATOM 675 O O . MET A 1 93 ? 15.522 2.155 -15.690 1.00 97.19 93 MET A O 1
ATOM 679 N N . GLU A 1 94 ? 13.422 2.946 -15.565 1.00 97.31 94 GLU A N 1
ATOM 680 C CA . GLU A 1 94 ? 13.659 3.957 -14.540 1.00 97.31 94 GLU A CA 1
ATOM 681 C C . GLU A 1 94 ? 12.871 3.597 -13.275 1.00 97.31 94 GLU A C 1
ATOM 683 O O . GLU A 1 94 ? 11.738 3.115 -13.349 1.00 97.31 94 GLU A O 1
ATOM 688 N N . VAL A 1 95 ? 13.451 3.858 -12.104 1.00 97.88 95 VAL A N 1
ATOM 689 C CA . VAL A 1 95 ? 12.777 3.725 -10.811 1.00 97.88 95 VAL A CA 1
ATOM 690 C C . VAL A 1 95 ? 12.640 5.085 -10.140 1.00 97.88 95 VAL A C 1
ATOM 692 O O . VAL A 1 95 ? 13.594 5.858 -10.024 1.00 97.88 95 VAL A O 1
ATOM 695 N N . TYR A 1 96 ? 11.434 5.358 -9.662 1.00 97.62 96 TYR A N 1
ATOM 696 C CA . TYR A 1 96 ? 11.052 6.598 -9.012 1.00 97.62 96 TYR A CA 1
ATOM 697 C C . TYR A 1 96 ? 10.556 6.344 -7.592 1.00 97.62 96 TYR A C 1
ATOM 699 O O . TYR A 1 96 ? 9.892 5.342 -7.331 1.00 97.62 96 TYR A O 1
ATOM 707 N N . GLY A 1 97 ? 10.826 7.295 -6.703 1.00 96.25 97 GLY A N 1
ATOM 708 C CA . GLY A 1 97 ? 10.295 7.359 -5.348 1.00 96.25 97 GLY A CA 1
ATOM 709 C C . GLY A 1 97 ? 9.244 8.451 -5.226 1.00 96.25 97 GLY A C 1
ATOM 710 O O . GLY A 1 97 ? 9.368 9.509 -5.846 1.00 96.25 97 GLY A O 1
ATOM 711 N N . SER A 1 98 ? 8.220 8.213 -4.415 1.00 95.62 98 SER A N 1
ATOM 712 C CA . SER A 1 98 ? 7.247 9.228 -4.015 1.00 95.62 98 SER A CA 1
ATOM 713 C C . SER A 1 98 ? 6.822 9.041 -2.557 1.00 95.62 98 SER A C 1
ATOM 715 O O . SER A 1 98 ? 6.958 7.953 -1.993 1.00 95.62 98 SER A O 1
ATOM 717 N N . THR A 1 99 ? 6.345 10.128 -1.951 1.00 92.94 99 THR A N 1
ATOM 718 C CA . THR A 1 99 ? 5.731 10.151 -0.616 1.00 92.94 99 THR A CA 1
ATOM 719 C C . THR A 1 99 ? 4.215 10.346 -0.652 1.00 92.94 99 THR A C 1
ATOM 721 O O . THR A 1 99 ? 3.562 10.269 0.388 1.00 92.94 99 THR A O 1
ATOM 724 N N . ASP A 1 100 ? 3.653 10.623 -1.833 1.00 91.50 100 ASP A N 1
ATOM 725 C CA . ASP A 1 100 ? 2.237 10.954 -2.033 1.00 91.50 100 ASP A CA 1
ATOM 726 C C . ASP A 1 100 ? 1.586 10.193 -3.208 1.00 91.50 100 ASP A C 1
ATOM 728 O O . ASP A 1 100 ? 0.376 10.289 -3.409 1.00 91.50 100 ASP A O 1
ATOM 732 N N . GLY A 1 101 ? 2.371 9.435 -3.983 1.00 93.75 101 GLY A N 1
ATOM 733 C CA . GLY A 1 101 ? 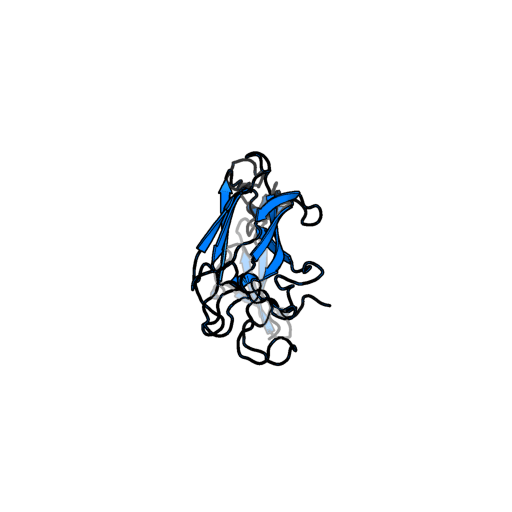1.919 8.679 -5.154 1.00 93.75 101 GLY A CA 1
ATOM 734 C C . GLY A 1 101 ? 1.649 9.528 -6.406 1.00 93.75 101 GLY A C 1
ATOM 735 O O . GLY A 1 101 ? 1.135 9.009 -7.396 1.00 93.75 101 GLY A O 1
ATOM 736 N N . SER A 1 102 ? 1.982 10.820 -6.395 1.00 94.94 102 SER A N 1
ATOM 737 C CA . SER A 1 102 ? 1.692 11.777 -7.475 1.00 94.94 102 SER A CA 1
ATOM 738 C C . SER A 1 102 ? 2.907 12.598 -7.918 1.00 94.94 102 SER A C 1
ATOM 740 O O . SER A 1 102 ? 3.078 12.846 -9.113 1.00 94.94 102 SER A O 1
ATOM 742 N N . THR A 1 103 ? 3.784 12.962 -6.983 1.00 96.31 103 THR A N 1
ATOM 743 C CA . THR A 1 103 ? 5.041 13.670 -7.226 1.00 96.31 103 THR A CA 1
ATOM 744 C C . THR A 1 103 ? 6.183 12.666 -7.177 1.00 96.31 103 THR A C 1
ATOM 746 O O . THR A 1 103 ? 6.385 12.016 -6.153 1.00 96.31 103 THR A O 1
ATOM 749 N N . TRP A 1 104 ? 6.928 12.524 -8.272 1.00 96.62 104 TRP A N 1
ATOM 750 C CA . TRP A 1 104 ? 7.911 11.453 -8.446 1.00 96.62 104 TRP A CA 1
ATOM 751 C C . TRP A 1 104 ? 9.335 11.998 -8.569 1.00 96.62 104 TRP A C 1
ATOM 753 O O . TRP A 1 104 ? 9.595 12.877 -9.390 1.00 96.62 104 TRP A O 1
ATOM 763 N N . THR A 1 105 ? 10.260 11.421 -7.803 1.00 96.00 105 THR A N 1
ATOM 764 C CA . THR A 1 105 ? 11.703 11.692 -7.872 1.00 96.00 105 THR A CA 1
ATOM 765 C C . THR A 1 105 ? 12.409 10.511 -8.525 1.00 96.00 105 THR A C 1
ATOM 767 O O . THR A 1 105 ? 12.247 9.383 -8.065 1.00 96.00 105 THR A O 1
ATOM 770 N N . LEU A 1 106 ? 13.195 10.744 -9.579 1.00 96.56 106 LEU A N 1
ATOM 771 C CA . LEU A 1 106 ? 14.010 9.700 -10.213 1.00 96.56 106 LEU A CA 1
ATOM 772 C C . LEU A 1 106 ? 15.119 9.246 -9.252 1.00 96.56 106 LEU A C 1
ATOM 774 O O . LEU A 1 106 ? 15.966 10.048 -8.860 1.00 96.56 106 LEU A O 1
ATOM 778 N N . LEU A 1 107 ? 15.124 7.964 -8.884 1.00 96.44 107 LEU A N 1
ATOM 779 C CA . LEU A 1 107 ? 16.084 7.390 -7.932 1.00 96.44 107 LEU A CA 1
ATOM 780 C C . LEU A 1 107 ? 17.232 6.668 -8.641 1.00 96.44 107 LEU A C 1
ATOM 782 O O . LEU A 1 107 ? 18.383 6.706 -8.196 1.00 96.44 107 LEU A O 1
ATOM 786 N N . GLY A 1 108 ? 16.920 6.000 -9.745 1.00 95.31 108 GLY A N 1
ATOM 787 C CA . GLY A 1 108 ? 17.873 5.230 -10.523 1.00 95.31 108 GLY A CA 1
ATOM 788 C C . GLY A 1 108 ? 17.286 4.815 -11.858 1.00 95.31 108 GLY A C 1
ATOM 789 O O . GLY A 1 108 ? 16.080 4.893 -12.080 1.00 95.31 108 GLY A O 1
ATOM 790 N N . GLU A 1 109 ? 18.160 4.360 -12.735 1.00 95.69 109 GLU A N 1
ATOM 791 C CA . GLU A 1 109 ? 17.807 3.917 -14.071 1.00 95.69 109 GLU A CA 1
ATOM 792 C C . GLU A 1 109 ? 18.841 2.911 -14.554 1.00 95.69 109 GLU A C 1
ATOM 794 O O . GLU A 1 109 ? 19.969 2.859 -14.055 1.00 95.69 109 GLU A O 1
ATOM 799 N N . TYR A 1 110 ? 18.447 2.119 -15.535 1.00 96.38 110 TYR A N 1
ATOM 800 C CA . TYR A 1 110 ? 19.379 1.399 -16.374 1.00 96.38 110 TYR A CA 1
ATOM 801 C C . TYR A 1 110 ? 18.892 1.435 -17.816 1.00 96.38 110 TYR A C 1
ATOM 803 O O . TYR A 1 110 ? 17.694 1.532 -18.092 1.00 96.38 110 TYR A O 1
ATOM 811 N N . ASP A 1 111 ? 19.833 1.277 -18.734 1.00 95.81 111 ASP A N 1
ATOM 812 C CA . ASP A 1 111 ? 19.570 1.077 -20.147 1.00 95.81 111 ASP A CA 1
ATOM 813 C C . ASP A 1 111 ? 20.501 0.004 -20.724 1.00 95.81 111 ASP A C 1
ATOM 815 O O . ASP A 1 111 ? 21.409 -0.502 -20.046 1.00 95.81 111 ASP A O 1
ATOM 819 N N . ASN A 1 112 ? 20.252 -0.365 -21.982 1.00 94.25 112 ASN A N 1
ATOM 820 C CA . ASN A 1 112 ? 21.105 -1.261 -22.754 1.00 94.25 112 ASN A CA 1
ATOM 821 C C . ASN A 1 112 ? 21.315 -2.634 -22.087 1.00 94.25 112 ASN A C 1
ATOM 823 O O . ASN A 1 112 ? 22.368 -3.262 -22.236 1.00 94.25 112 ASN A O 1
ATOM 827 N N . GLN A 1 113 ? 20.320 -3.115 -21.333 1.00 94.75 113 GLN A N 1
ATOM 828 C CA . GLN A 1 113 ? 20.374 -4.422 -20.681 1.00 94.75 113 GLN A CA 1
ATOM 829 C C . GLN A 1 113 ? 19.848 -5.504 -21.615 1.00 94.75 113 GLN A C 1
ATOM 831 O O . GLN A 1 113 ? 18.659 -5.821 -21.643 1.00 94.75 113 GLN A O 1
ATOM 836 N N . PHE A 1 114 ? 20.770 -6.089 -22.371 1.00 90.31 114 PHE A N 1
ATOM 837 C CA . PHE A 1 114 ? 20.489 -7.154 -23.328 1.00 90.31 114 PHE A CA 1
ATOM 838 C C . PHE A 1 114 ? 20.959 -8.523 -22.823 1.00 90.31 114 PHE A C 1
ATOM 840 O O . PHE A 1 114 ? 21.541 -8.649 -21.740 1.00 90.31 114 PHE A O 1
ATOM 847 N N . GLU A 1 115 ? 20.694 -9.545 -23.642 1.00 86.88 115 GLU A N 1
ATOM 848 C CA . GLU A 1 115 ? 21.233 -10.907 -23.494 1.00 86.88 115 GLU A CA 1
ATOM 849 C C . GLU A 1 115 ? 20.928 -11.572 -22.144 1.00 86.88 115 GLU A C 1
ATOM 851 O O . GLU A 1 115 ? 21.724 -12.360 -21.631 1.00 86.88 115 GLU A O 1
ATOM 856 N N . TRP A 1 116 ? 19.763 -11.260 -21.576 1.00 88.38 116 TRP A N 1
ATOM 857 C CA . TRP A 1 116 ? 19.267 -11.911 -20.369 1.00 88.38 116 TRP A CA 1
ATOM 858 C C . TRP A 1 116 ? 19.237 -13.431 -20.540 1.00 88.38 116 TRP A C 1
ATOM 860 O O . TRP A 1 116 ? 18.690 -13.938 -21.523 1.00 88.38 116 TRP A O 1
ATOM 870 N N . GLN A 1 117 ? 19.828 -14.144 -19.585 1.00 86.88 117 GLN A N 1
ATOM 871 C CA . GLN A 1 117 ? 19.729 -15.600 -19.504 1.00 86.88 117 GLN A CA 1
ATOM 872 C C . GLN A 1 117 ? 18.451 -16.016 -18.767 1.00 86.88 117 GLN A C 1
ATOM 874 O O . GLN A 1 117 ? 17.846 -15.225 -18.038 1.00 86.88 117 GLN A O 1
ATOM 879 N N . ASP A 1 118 ? 18.053 -17.276 -18.939 1.00 82.50 118 ASP A N 1
ATOM 880 C CA . ASP A 1 118 ? 16.885 -17.833 -18.256 1.00 82.50 118 ASP A CA 1
ATOM 881 C C . ASP A 1 118 ? 17.021 -17.670 -16.737 1.00 82.50 118 ASP A C 1
ATOM 883 O O . ASP A 1 118 ? 17.964 -18.182 -16.127 1.00 82.50 118 ASP A O 1
ATOM 887 N N . LEU A 1 119 ? 16.053 -16.966 -16.139 1.00 84.50 119 LEU A N 1
ATOM 888 C CA . LEU A 1 119 ? 16.007 -16.663 -14.704 1.00 84.50 119 LEU A CA 1
ATOM 889 C C . LEU A 1 119 ? 17.251 -15.921 -14.183 1.00 84.50 119 LEU A C 1
ATOM 891 O O . LEU A 1 119 ? 17.571 -15.995 -12.997 1.00 84.50 119 LEU A O 1
ATOM 895 N N . GLU A 1 120 ? 17.957 -15.195 -15.052 1.00 90.50 120 GLU A N 1
ATOM 896 C CA . GLU A 1 120 ? 19.046 -14.321 -14.631 1.00 90.50 120 GLU A CA 1
ATOM 897 C C . GLU A 1 120 ? 18.504 -13.163 -13.793 1.00 90.50 120 GLU A C 1
ATOM 899 O O . GLU A 1 120 ? 17.607 -12.435 -14.224 1.00 90.50 120 GLU A O 1
ATOM 904 N N . SER A 1 121 ? 19.100 -12.962 -12.619 1.00 92.94 121 SER A N 1
ATOM 905 C CA . SER A 1 121 ? 18.858 -11.796 -11.775 1.00 92.94 121 SER A CA 1
ATOM 906 C C . SER A 1 121 ? 19.985 -10.784 -11.941 1.00 92.94 121 SER A C 1
ATOM 908 O O . SER A 1 121 ? 21.159 -11.115 -11.760 1.00 92.94 121 SER A O 1
ATOM 910 N N . ARG A 1 122 ? 19.630 -9.529 -12.218 1.00 96.31 122 ARG A N 1
ATOM 911 C CA . ARG A 1 122 ? 20.563 -8.394 -12.189 1.00 96.31 122 ARG A CA 1
ATOM 912 C C . ARG A 1 122 ? 20.097 -7.365 -11.174 1.00 96.31 122 ARG A C 1
ATOM 914 O O . ARG A 1 122 ? 18.901 -7.213 -10.946 1.00 96.31 122 ARG A O 1
ATOM 921 N N . VAL A 1 123 ? 21.054 -6.660 -10.576 1.00 97.38 123 VAL A N 1
ATOM 922 C CA . VAL A 1 123 ? 20.814 -5.621 -9.568 1.00 97.38 123 VAL A CA 1
ATOM 923 C C . VAL A 1 123 ? 21.323 -4.289 -10.092 1.00 97.38 123 VAL A C 1
ATOM 925 O O . VAL A 1 123 ? 22.462 -4.188 -10.547 1.00 97.38 123 VAL A O 1
ATOM 928 N N . PHE A 1 124 ? 20.483 -3.266 -9.989 1.00 96.75 124 PHE A N 1
ATOM 929 C CA . PHE A 1 124 ? 20.750 -1.922 -10.478 1.00 96.75 124 PHE A CA 1
ATOM 930 C C . PHE A 1 124 ? 20.761 -0.946 -9.308 1.00 96.75 124 PHE A C 1
ATOM 932 O O . PHE A 1 124 ? 19.825 -0.892 -8.506 1.00 96.75 124 PHE A O 1
ATOM 939 N N . HIS A 1 125 ? 21.854 -0.197 -9.179 1.00 95.00 125 HIS A N 1
ATOM 940 C CA . HIS A 1 125 ? 22.033 0.754 -8.090 1.00 95.00 125 HIS A CA 1
ATOM 941 C C . HIS A 1 125 ? 21.335 2.079 -8.382 1.00 95.00 125 HIS A C 1
ATOM 943 O O . HIS A 1 125 ? 21.339 2.574 -9.503 1.00 95.00 125 HIS A O 1
ATOM 949 N N . THR A 1 126 ? 20.763 2.677 -7.344 1.00 93.94 126 THR A N 1
ATOM 950 C CA . THR A 1 126 ? 20.253 4.048 -7.400 1.00 93.94 126 THR A CA 1
ATOM 951 C C . THR A 1 126 ? 21.412 5.037 -7.279 1.00 93.94 126 THR A C 1
ATOM 953 O O . THR A 1 126 ? 22.367 4.782 -6.539 1.00 93.94 126 THR A O 1
ATOM 956 N N . HIS A 1 127 ? 21.333 6.184 -7.952 1.00 83.75 127 HIS A N 1
ATOM 957 C CA . HIS A 1 127 ? 22.441 7.149 -8.015 1.00 83.75 127 HIS A CA 1
ATOM 958 C C . HIS A 1 127 ? 22.139 8.503 -7.354 1.00 83.75 127 HIS A C 1
ATOM 960 O O . HIS A 1 127 ? 23.069 9.271 -7.126 1.00 83.75 127 HIS A O 1
ATOM 966 N N . ASN A 1 128 ? 20.884 8.764 -6.963 1.00 68.62 128 ASN A N 1
ATOM 967 C CA . ASN A 1 128 ? 20.432 10.069 -6.456 1.00 68.62 128 ASN A CA 1
ATOM 968 C C . ASN A 1 128 ? 19.588 9.967 -5.171 1.00 68.62 128 ASN A C 1
ATOM 970 O O . ASN A 1 128 ? 18.570 10.642 -5.049 1.00 68.62 128 ASN A O 1
ATOM 974 N N . VAL A 1 129 ? 19.961 9.092 -4.234 1.00 78.62 129 VAL A N 1
ATOM 975 C CA . VAL A 1 129 ? 19.165 8.854 -3.017 1.00 78.62 129 VAL A CA 1
ATOM 976 C C . VAL A 1 129 ? 20.039 9.043 -1.783 1.00 78.62 129 VAL A C 1
ATOM 978 O O . VAL A 1 129 ? 20.940 8.236 -1.535 1.00 78.62 129 VAL A O 1
ATOM 981 N N . ASP A 1 130 ? 19.790 10.103 -1.007 1.00 81.81 130 ASP A N 1
ATOM 982 C CA . ASP A 1 130 ? 20.364 10.215 0.330 1.00 81.81 130 ASP A CA 1
ATOM 983 C C . ASP A 1 130 ? 19.725 9.145 1.228 1.00 81.81 130 ASP A C 1
ATOM 985 O O . ASP A 1 130 ? 18.562 8.763 1.091 1.00 81.81 130 ASP A O 1
ATOM 989 N N . SER A 1 131 ? 20.485 8.659 2.200 1.00 79.31 131 SER A N 1
ATOM 990 C CA . SER A 1 131 ? 19.968 7.791 3.256 1.00 79.31 131 SER A CA 1
ATOM 991 C C . SER A 1 131 ? 18.779 8.410 4.021 1.00 79.31 131 SER A C 1
ATOM 993 O O . SER A 1 131 ? 17.980 7.685 4.611 1.00 79.31 131 SER A O 1
ATOM 995 N N . THR A 1 132 ? 18.649 9.737 4.006 1.00 83.56 132 THR A N 1
ATOM 996 C CA . THR A 1 132 ? 17.557 10.500 4.623 1.00 83.56 132 THR A CA 1
ATOM 997 C C . THR A 1 132 ? 16.348 10.710 3.706 1.00 83.56 132 THR A C 1
ATOM 999 O O . THR A 1 132 ? 15.277 11.052 4.207 1.00 83.56 132 THR A O 1
ATOM 1002 N N . ASP A 1 133 ? 16.476 10.442 2.403 1.00 89.25 133 ASP A N 1
ATOM 1003 C CA . ASP A 1 133 ? 15.358 10.470 1.461 1.00 89.25 133 ASP A CA 1
ATOM 1004 C C . ASP A 1 133 ? 14.563 9.166 1.582 1.00 89.25 133 ASP A C 1
ATOM 1006 O O . ASP A 1 133 ? 15.011 8.096 1.160 1.00 89.25 133 ASP A O 1
ATOM 1010 N N . LEU A 1 134 ? 13.381 9.248 2.197 1.00 92.06 134 LEU A N 1
ATOM 1011 C CA . LEU A 1 134 ? 12.545 8.088 2.492 1.00 92.06 134 LEU A CA 1
ATOM 1012 C C . LEU A 1 134 ? 11.247 8.115 1.682 1.00 92.06 134 LEU A C 1
ATOM 1014 O O . LEU A 1 134 ? 10.472 9.069 1.766 1.00 92.06 134 LEU A O 1
ATOM 1018 N N . TYR A 1 135 ? 10.987 7.022 0.970 1.00 93.38 135 TYR A N 1
ATOM 1019 C CA . TYR A 1 135 ? 9.830 6.832 0.100 1.00 93.38 135 TYR A CA 1
ATOM 1020 C C . TYR A 1 135 ? 9.040 5.586 0.509 1.00 93.38 135 TYR A C 1
ATOM 1022 O O . TYR A 1 135 ? 9.590 4.631 1.059 1.00 93.38 135 TYR A O 1
ATOM 1030 N N . ASP A 1 136 ? 7.746 5.609 0.235 1.00 93.75 136 ASP A N 1
ATOM 1031 C CA . ASP A 1 136 ? 6.767 4.536 0.444 1.00 93.75 136 ASP A CA 1
ATOM 1032 C C . ASP A 1 136 ? 5.980 4.213 -0.833 1.00 93.75 136 ASP A C 1
ATOM 1034 O O . ASP A 1 136 ? 5.165 3.297 -0.854 1.00 93.75 136 ASP A O 1
ATOM 1038 N N . TRP A 1 137 ? 6.251 4.936 -1.916 1.00 96.25 137 TRP A N 1
ATOM 1039 C CA . TRP A 1 137 ? 5.784 4.625 -3.257 1.00 96.25 137 TRP A CA 1
ATOM 1040 C C . TRP A 1 137 ? 6.984 4.446 -4.177 1.00 96.25 137 TRP A C 1
ATOM 1042 O O . TRP A 1 137 ? 7.809 5.352 -4.307 1.00 96.25 137 TRP A O 1
ATOM 1052 N N . PHE A 1 138 ? 7.045 3.305 -4.855 1.00 97.12 138 PHE A N 1
ATOM 1053 C CA . PHE A 1 138 ? 8.085 2.983 -5.824 1.00 97.12 138 PHE A CA 1
ATOM 1054 C C . PHE A 1 138 ? 7.449 2.706 -7.176 1.00 97.12 138 PHE A C 1
ATOM 1056 O O . PHE A 1 138 ? 6.657 1.775 -7.312 1.00 97.12 138 PHE A O 1
ATOM 1063 N N . LYS A 1 139 ? 7.783 3.525 -8.172 1.00 98.00 139 LYS A N 1
ATOM 1064 C CA . LYS A 1 139 ? 7.287 3.382 -9.540 1.00 98.00 139 LYS A CA 1
ATOM 1065 C C . LYS A 1 139 ? 8.411 2.956 -10.462 1.00 98.00 139 LYS A C 1
ATOM 1067 O O . LYS A 1 139 ? 9.432 3.627 -10.543 1.00 98.00 139 LYS A O 1
ATOM 1072 N N . PHE A 1 140 ? 8.171 1.886 -11.195 1.00 97.81 140 PHE A N 1
ATOM 1073 C CA . PHE A 1 140 ? 9.063 1.323 -12.190 1.00 97.81 140 PHE A CA 1
ATOM 1074 C C . PHE A 1 140 ? 8.497 1.652 -13.566 1.00 97.81 140 PHE A C 1
ATOM 1076 O O . PHE A 1 140 ? 7.480 1.092 -13.981 1.00 97.81 140 PHE A O 1
ATOM 1083 N N . ALA A 1 141 ? 9.116 2.617 -14.239 1.00 97.31 141 ALA A N 1
ATOM 1084 C CA . ALA A 1 141 ? 8.763 3.007 -15.593 1.00 97.31 141 ALA A CA 1
ATOM 1085 C C . ALA A 1 141 ? 9.522 2.105 -16.569 1.00 97.31 141 ALA A C 1
ATOM 1087 O O . ALA A 1 141 ? 10.731 2.241 -16.756 1.00 97.31 141 ALA A O 1
ATOM 1088 N N . ILE A 1 142 ? 8.804 1.160 -17.168 1.00 96.12 142 ILE A N 1
ATOM 1089 C CA . ILE A 1 142 ? 9.346 0.188 -18.112 1.00 96.12 142 ILE A CA 1
ATOM 1090 C C . ILE A 1 142 ? 9.272 0.811 -19.502 1.00 96.12 142 ILE A C 1
ATOM 1092 O O . ILE A 1 142 ? 8.202 0.913 -20.107 1.00 96.12 142 ILE A O 1
ATOM 1096 N N . LYS A 1 143 ? 10.424 1.251 -20.003 1.00 96.31 143 LYS A N 1
ATOM 1097 C CA . LYS A 1 143 ? 10.498 2.066 -21.218 1.00 96.31 143 LYS A CA 1
ATOM 1098 C C . LYS A 1 143 ? 10.634 1.200 -22.455 1.00 96.31 143 LYS A C 1
ATOM 1100 O O . LYS A 1 143 ? 9.954 1.458 -23.451 1.00 96.31 143 LYS A O 1
ATOM 1105 N N . ARG A 1 144 ? 11.488 0.173 -22.393 1.00 95.56 144 ARG A N 1
ATOM 1106 C CA . ARG A 1 144 ? 11.745 -0.735 -23.518 1.00 95.56 144 ARG A CA 1
ATOM 1107 C C . ARG A 1 144 ? 12.033 -2.159 -23.081 1.00 95.56 144 ARG A C 1
ATOM 1109 O O . ARG A 1 144 ? 12.583 -2.393 -22.007 1.00 95.56 144 ARG A O 1
ATOM 1116 N N . VAL A 1 145 ? 11.707 -3.096 -23.963 1.00 94.19 145 VAL A N 1
ATOM 1117 C CA . VAL A 1 145 ? 12.044 -4.516 -23.845 1.00 94.19 145 VAL A CA 1
ATOM 1118 C C . VAL A 1 145 ? 13.121 -4.903 -24.845 1.00 94.19 145 VAL A C 1
ATOM 1120 O O . VAL A 1 145 ? 13.365 -4.221 -25.841 1.00 94.19 145 VAL A O 1
ATOM 1123 N N . THR A 1 146 ? 13.731 -6.053 -24.604 1.00 92.25 146 THR A N 1
ATOM 1124 C CA . THR A 1 146 ? 14.784 -6.622 -25.448 1.00 92.25 146 THR A CA 1
ATOM 1125 C C . THR A 1 146 ? 14.324 -7.018 -26.867 1.00 92.25 146 THR A C 1
ATOM 1127 O O . THR A 1 146 ? 15.163 -7.418 -27.672 1.00 92.25 146 THR A O 1
ATOM 1130 N N . SER A 1 147 ? 13.039 -6.907 -27.226 1.00 89.81 147 SER A N 1
ATOM 1131 C CA . SER A 1 147 ? 12.496 -7.253 -28.552 1.00 89.81 147 SER A CA 1
ATOM 1132 C C . SER A 1 147 ? 13.004 -6.293 -29.613 1.00 89.81 147 SER A C 1
ATOM 1134 O O . SER A 1 147 ? 13.000 -5.077 -29.431 1.00 89.81 147 SER A O 1
ATOM 1136 N N . LEU A 1 148 ? 13.434 -6.833 -30.755 1.00 87.62 148 LEU A N 1
ATOM 1137 C CA . LEU A 1 148 ? 13.900 -6.021 -31.883 1.00 87.62 148 LEU A CA 1
ATOM 1138 C C . LEU A 1 148 ? 12.745 -5.269 -32.564 1.00 87.62 148 LEU A C 1
ATOM 1140 O O . LEU A 1 148 ? 12.979 -4.304 -33.288 1.00 87.62 148 LEU A O 1
ATOM 1144 N N . THR A 1 149 ? 11.501 -5.694 -32.343 1.00 81.50 149 THR A N 1
ATOM 1145 C CA . THR A 1 149 ? 10.298 -5.088 -32.924 1.00 81.50 149 THR A CA 1
ATOM 1146 C C . THR A 1 149 ? 9.404 -4.481 -31.851 1.00 81.50 149 THR A C 1
ATOM 1148 O O . THR A 1 149 ? 9.361 -4.947 -30.718 1.00 81.50 149 THR A O 1
ATOM 1151 N N . SER A 1 150 ? 8.641 -3.450 -32.210 1.00 72.31 150 SER A N 1
ATOM 1152 C CA . SER A 1 150 ? 7.563 -2.928 -31.362 1.00 72.31 150 SER A CA 1
ATOM 1153 C C . SER A 1 150 ? 6.329 -3.833 -31.447 1.00 72.31 150 SER A C 1
ATOM 1155 O O . SER A 1 150 ? 5.981 -4.275 -32.541 1.00 72.31 150 SER A O 1
ATOM 1157 N N . GLY A 1 151 ? 5.641 -4.065 -30.324 1.00 69.62 151 GLY A N 1
ATOM 1158 C CA . GLY A 1 151 ? 4.395 -4.849 -30.283 1.00 69.62 151 GLY A CA 1
ATOM 1159 C C . GLY A 1 151 ? 4.420 -6.063 -29.351 1.00 69.62 151 GLY A C 1
ATOM 1160 O O . GLY A 1 151 ? 3.363 -6.630 -29.089 1.00 69.62 151 GLY A O 1
ATOM 1161 N N . ASP A 1 152 ? 5.590 -6.435 -28.827 1.00 83.88 152 ASP A N 1
ATOM 1162 C CA . ASP A 1 152 ? 5.704 -7.362 -27.697 1.00 83.88 152 ASP A CA 1
ATOM 1163 C C . ASP A 1 152 ? 5.282 -6.699 -26.380 1.00 83.88 152 ASP A C 1
ATOM 1165 O O . ASP A 1 152 ? 5.046 -5.495 -26.324 1.00 83.88 152 ASP A O 1
ATOM 1169 N N . VAL A 1 153 ? 5.184 -7.485 -25.313 1.00 85.56 153 VAL A N 1
ATOM 1170 C CA . VAL A 1 153 ? 4.836 -7.025 -23.962 1.00 85.56 153 VAL A CA 1
ATOM 1171 C C . VAL A 1 153 ? 6.030 -7.181 -23.030 1.00 85.56 153 VAL A C 1
ATOM 1173 O O . VAL A 1 153 ? 6.846 -8.075 -23.240 1.00 85.56 153 VAL A O 1
ATOM 1176 N N . ALA A 1 154 ? 6.138 -6.334 -22.008 1.00 89.56 154 ALA A N 1
ATOM 1177 C CA . ALA A 1 154 ? 7.125 -6.526 -20.953 1.00 89.56 154 ALA A CA 1
ATOM 1178 C C . ALA A 1 154 ? 6.760 -7.712 -20.068 1.00 89.56 154 ALA A C 1
ATOM 1180 O O . ALA A 1 154 ? 5.610 -7.842 -19.644 1.00 89.56 154 ALA A O 1
ATOM 1181 N N . ASP A 1 155 ? 7.748 -8.538 -19.749 1.00 87.81 155 ASP A N 1
ATOM 1182 C CA . ASP A 1 155 ? 7.599 -9.595 -18.764 1.00 87.81 155 ASP A CA 1
ATOM 1183 C C . ASP A 1 155 ? 8.887 -9.818 -17.967 1.00 87.81 155 ASP A C 1
ATOM 1185 O O . ASP A 1 155 ? 9.986 -9.448 -18.383 1.00 87.81 155 ASP A O 1
ATOM 1189 N N . PHE A 1 156 ? 8.731 -10.315 -16.746 1.00 89.69 156 PHE A N 1
ATOM 1190 C CA . PHE A 1 156 ? 9.830 -10.674 -15.854 1.00 89.69 156 PHE A CA 1
ATOM 1191 C C . PHE A 1 156 ? 9.290 -11.513 -14.700 1.00 89.69 156 PHE A C 1
ATOM 1193 O O . PHE A 1 156 ? 8.095 -11.495 -14.410 1.00 89.69 156 PHE A O 1
ATOM 1200 N N . SER A 1 157 ? 10.165 -12.273 -14.050 1.00 88.44 157 SER A N 1
ATOM 1201 C CA . SER A 1 157 ? 9.761 -13.156 -12.959 1.00 88.44 157 SER A CA 1
ATOM 1202 C C . SER A 1 157 ? 9.647 -12.441 -11.619 1.00 88.44 157 SER A C 1
ATOM 1204 O O . SER A 1 157 ? 8.810 -12.836 -10.825 1.00 88.44 157 SER A O 1
ATOM 1206 N N . GLU A 1 158 ? 10.512 -11.471 -11.329 1.00 92.31 158 GLU A N 1
ATOM 1207 C CA . GLU A 1 158 ? 10.597 -10.886 -9.986 1.00 92.31 158 GLU A CA 1
ATOM 1208 C C . GLU A 1 158 ? 11.220 -9.492 -10.028 1.00 92.31 158 GLU A C 1
ATOM 1210 O O . GLU A 1 158 ? 12.140 -9.242 -10.815 1.00 92.31 158 GLU A O 1
ATOM 1215 N N . LEU A 1 159 ? 10.755 -8.626 -9.130 1.00 95.62 159 LEU A N 1
ATOM 1216 C CA . LEU A 1 159 ? 11.293 -7.311 -8.841 1.00 95.62 159 LEU A CA 1
ATOM 1217 C C . LEU A 1 159 ? 11.533 -7.166 -7.332 1.00 95.62 159 LEU A C 1
ATOM 1219 O O . LEU A 1 159 ? 10.610 -7.143 -6.521 1.00 95.62 159 LEU A O 1
ATOM 1223 N N . GLU A 1 160 ? 12.795 -7.014 -6.945 1.00 95.81 160 GLU A N 1
ATOM 1224 C CA . GLU A 1 160 ? 13.199 -6.928 -5.541 1.00 95.81 160 GLU A CA 1
ATOM 1225 C C . GLU A 1 160 ? 13.712 -5.532 -5.207 1.00 95.81 160 GLU A C 1
ATOM 1227 O O . GLU A 1 160 ? 14.465 -4.936 -5.973 1.00 95.81 160 GLU A O 1
ATOM 1232 N N . LEU A 1 161 ? 13.359 -5.013 -4.033 1.00 96.25 161 LEU A N 1
ATOM 1233 C CA . LEU A 1 161 ? 13.889 -3.747 -3.533 1.00 96.25 161 LEU A CA 1
ATOM 1234 C C . LEU A 1 161 ? 14.896 -4.028 -2.417 1.00 96.25 161 LEU A C 1
ATOM 1236 O O . LEU A 1 161 ? 14.590 -4.721 -1.445 1.00 96.25 161 LEU A O 1
ATOM 1240 N N . TYR A 1 162 ? 16.085 -3.445 -2.538 1.00 94.94 162 TYR A N 1
ATOM 1241 C CA . TYR A 1 162 ? 17.132 -3.481 -1.525 1.00 94.94 162 TYR A CA 1
ATOM 1242 C C . TYR A 1 162 ? 17.265 -2.088 -0.921 1.00 94.94 162 TYR A C 1
ATOM 1244 O O . TYR A 1 162 ? 17.634 -1.124 -1.598 1.00 94.94 162 TYR A O 1
ATOM 1252 N N . THR A 1 163 ? 16.928 -1.964 0.359 1.00 93.75 163 THR A N 1
ATOM 1253 C CA . THR A 1 163 ? 16.676 -0.664 0.985 1.00 93.75 163 THR A CA 1
ATOM 1254 C C . THR A 1 163 ? 17.558 -0.432 2.207 1.00 93.75 163 THR A C 1
ATOM 1256 O O . THR A 1 163 ? 18.160 -1.349 2.769 1.00 93.75 163 THR A O 1
ATOM 1259 N N . ARG A 1 164 ? 17.677 0.835 2.598 1.00 91.31 164 ARG A N 1
ATOM 1260 C CA . ARG A 1 164 ? 18.310 1.309 3.831 1.00 91.31 164 ARG A CA 1
ATOM 1261 C C . ARG A 1 164 ? 17.289 2.109 4.630 1.00 91.31 164 ARG A C 1
ATOM 1263 O O . ARG A 1 164 ? 16.298 2.577 4.074 1.00 91.31 164 ARG A O 1
ATOM 1270 N N . ASN A 1 165 ? 17.574 2.297 5.919 1.00 87.31 165 ASN A N 1
ATOM 1271 C CA . ASN A 1 165 ? 16.797 3.165 6.806 1.00 87.31 165 ASN A CA 1
ATOM 1272 C C . ASN A 1 165 ? 15.287 2.892 6.718 1.00 87.31 165 ASN A C 1
ATOM 1274 O O . ASN A 1 165 ? 14.495 3.800 6.492 1.00 87.31 165 ASN A O 1
ATOM 1278 N N . LEU A 1 166 ? 14.906 1.617 6.847 1.00 88.38 166 LEU A N 1
ATOM 1279 C CA . LEU A 1 166 ? 13.507 1.217 6.946 1.00 88.38 166 LEU A CA 1
ATOM 1280 C C . LEU A 1 166 ? 12.919 1.807 8.234 1.00 88.38 166 LEU A C 1
ATOM 1282 O O . LEU A 1 166 ? 13.336 1.426 9.328 1.00 88.38 166 LEU A O 1
ATOM 1286 N N . VAL A 1 167 ? 11.965 2.725 8.093 1.00 87.06 167 VAL A N 1
ATOM 1287 C CA . VAL A 1 167 ? 11.276 3.370 9.213 1.00 87.06 167 VAL A CA 1
ATOM 1288 C C . VAL A 1 167 ? 9.886 2.762 9.364 1.00 87.06 167 VAL A C 1
ATOM 1290 O O . VAL A 1 167 ? 9.021 2.921 8.500 1.00 87.06 167 VAL A O 1
ATOM 1293 N N . ASP A 1 168 ? 9.703 2.057 10.477 1.00 85.69 168 ASP A N 1
ATOM 1294 C CA . ASP A 1 168 ? 8.430 1.534 10.969 1.00 85.69 168 ASP A CA 1
ATOM 1295 C C . ASP A 1 168 ? 7.960 2.436 12.116 1.00 85.69 168 ASP A C 1
ATOM 1297 O O . ASP A 1 168 ? 8.446 2.323 13.244 1.00 85.69 168 ASP A O 1
ATOM 1301 N N . LEU A 1 169 ? 7.025 3.340 11.820 1.00 84.25 169 LEU A N 1
ATOM 1302 C CA . LEU A 1 169 ? 6.576 4.368 12.763 1.00 84.25 169 LEU A CA 1
ATOM 1303 C C . LEU A 1 169 ? 5.800 3.783 13.954 1.00 84.25 169 LEU A C 1
ATOM 1305 O O . LEU A 1 169 ? 5.651 4.436 14.986 1.00 84.25 169 LEU A O 1
ATOM 1309 N N . CYS A 1 170 ? 5.318 2.542 13.844 1.00 88.25 170 CYS A N 1
ATOM 1310 C CA . CYS A 1 170 ? 4.693 1.845 14.963 1.00 88.25 170 CYS A CA 1
ATOM 1311 C C . CYS A 1 170 ? 5.704 1.277 15.963 1.00 88.25 170 CYS A C 1
ATOM 1313 O O . CYS A 1 170 ? 5.356 1.092 17.128 1.00 88.25 170 CYS A O 1
ATOM 1315 N N . ASN A 1 171 ? 6.942 1.013 15.537 1.00 84.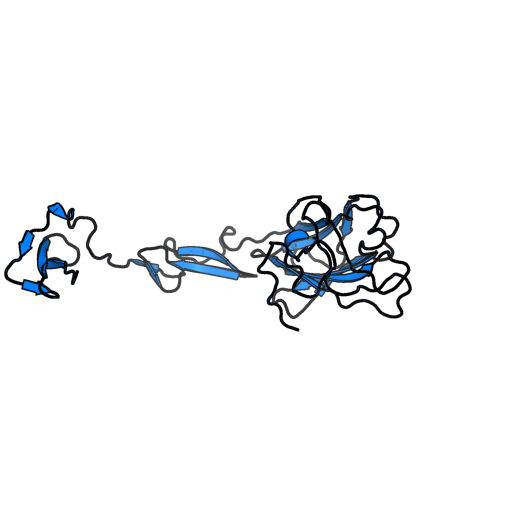75 171 ASN A N 1
ATOM 1316 C CA . ASN A 1 171 ? 7.957 0.347 16.358 1.00 84.75 171 ASN A CA 1
ATOM 1317 C C . ASN A 1 171 ? 9.202 1.205 16.639 1.00 84.75 171 ASN A C 1
ATOM 1319 O O . ASN A 1 171 ? 10.046 0.803 17.439 1.00 84.75 171 ASN A O 1
ATOM 1323 N N . ASP A 1 172 ? 9.323 2.388 16.037 1.00 82.31 172 ASP A N 1
ATOM 1324 C CA . ASP A 1 172 ? 10.448 3.308 16.254 1.00 82.31 172 ASP A CA 1
ATOM 1325 C C . ASP A 1 172 ? 10.282 4.231 17.481 1.00 82.31 172 ASP A C 1
ATOM 1327 O O . ASP A 1 172 ? 11.167 5.028 17.794 1.00 82.31 172 ASP A O 1
ATOM 1331 N N . GLY A 1 173 ? 9.158 4.110 18.195 1.00 79.81 173 GLY A N 1
ATOM 1332 C CA . GLY A 1 173 ? 8.836 4.917 19.374 1.00 79.81 173 GLY A CA 1
ATOM 1333 C C . GLY A 1 173 ? 8.290 6.312 19.063 1.00 79.81 173 GLY A C 1
ATOM 1334 O O . GLY A 1 173 ? 8.104 7.098 19.991 1.00 79.81 173 GLY A O 1
ATOM 1335 N N . THR A 1 174 ? 8.025 6.632 17.794 1.00 84.12 174 THR A N 1
ATOM 1336 C CA . THR A 1 174 ? 7.416 7.909 17.393 1.00 84.12 174 THR A CA 1
ATOM 1337 C C . THR A 1 174 ? 5.891 7.878 17.417 1.00 84.12 174 THR A C 1
ATOM 1339 O O . THR A 1 174 ? 5.276 8.943 17.525 1.00 84.12 174 THR A O 1
ATOM 1342 N N . SER A 1 175 ? 5.268 6.690 17.361 1.00 88.69 175 SER A N 1
ATOM 1343 C CA . SER A 1 175 ? 3.812 6.597 17.474 1.00 88.69 175 SER A CA 1
ATOM 1344 C C . SER A 1 175 ? 3.307 7.146 18.810 1.00 88.69 175 SER A C 1
ATOM 1346 O O . SER A 1 175 ? 3.873 6.896 19.874 1.00 88.69 175 SER A O 1
ATOM 1348 N N . ASN A 1 176 ? 2.207 7.892 18.754 1.00 93.56 176 ASN A N 1
ATOM 1349 C CA . ASN A 1 176 ? 1.499 8.409 19.924 1.00 93.56 176 ASN A CA 1
ATOM 1350 C C . ASN A 1 176 ? 0.184 7.655 20.175 1.00 93.56 176 ASN A C 1
ATOM 1352 O O . ASN A 1 176 ? -0.735 8.214 20.770 1.00 93.56 176 ASN A O 1
ATOM 1356 N N . CYS A 1 177 ? 0.072 6.415 19.695 1.00 96.19 177 CYS A N 1
ATOM 1357 C CA . CYS A 1 177 ? -1.112 5.599 19.929 1.00 96.19 177 CYS A CA 1
ATOM 1358 C C . CYS A 1 177 ? -1.313 5.342 21.426 1.00 96.19 177 CYS A C 1
ATOM 1360 O O . CYS A 1 177 ? -0.355 5.131 22.173 1.00 96.19 177 CYS A O 1
ATOM 1362 N N . ASP A 1 178 ? -2.575 5.321 21.855 1.00 97.44 178 ASP A N 1
ATOM 1363 C CA . ASP A 1 178 ? -2.940 4.894 23.202 1.00 97.44 178 ASP A CA 1
ATOM 1364 C C . ASP A 1 178 ? -2.461 3.451 23.437 1.00 97.44 178 ASP A C 1
ATOM 1366 O O . ASP A 1 178 ? -2.457 2.627 22.521 1.00 97.44 178 ASP A O 1
ATOM 1370 N N . VAL A 1 179 ? -2.126 3.097 24.679 1.00 95.94 179 VAL A N 1
ATOM 1371 C CA . VAL A 1 179 ? -1.775 1.712 25.047 1.00 95.94 179 VAL A CA 1
ATOM 1372 C C . VAL A 1 179 ? -2.915 0.720 24.758 1.00 95.94 179 VAL A C 1
ATOM 1374 O O . VAL A 1 179 ? -2.685 -0.475 24.580 1.00 95.94 179 VAL A O 1
ATOM 1377 N N . ASN A 1 180 ? -4.153 1.214 24.683 1.00 97.69 180 ASN A N 1
ATOM 1378 C CA . ASN A 1 180 ? -5.343 0.462 24.306 1.00 97.69 180 ASN A CA 1
ATOM 1379 C C . ASN A 1 180 ? -5.725 0.650 22.829 1.00 97.69 180 ASN A C 1
ATOM 1381 O O . ASN A 1 180 ? -6.864 0.360 22.464 1.00 97.69 180 ASN A O 1
ATOM 1385 N N . ALA A 1 181 ? -4.808 1.108 21.980 1.00 97.38 181 ALA A N 1
ATOM 1386 C CA . ALA A 1 181 ? -4.965 1.165 20.533 1.00 97.38 181 ALA A CA 1
ATOM 1387 C C . ALA A 1 181 ? -3.970 0.239 19.824 1.00 97.38 181 ALA A C 1
ATOM 1389 O O . ALA A 1 181 ? -2.860 -0.004 20.290 1.00 97.38 181 ALA A O 1
ATOM 1390 N N . ALA A 1 182 ? -4.375 -0.273 18.667 1.00 96.06 182 ALA A N 1
ATOM 1391 C CA . ALA A 1 182 ? -3.481 -0.900 17.711 1.00 96.06 182 ALA A CA 1
ATOM 1392 C C . ALA A 1 182 ? -2.873 0.177 16.805 1.00 96.06 182 ALA A C 1
ATOM 1394 O O . ALA A 1 182 ? -3.605 1.003 16.252 1.00 96.06 182 ALA A O 1
ATOM 1395 N N . CYS A 1 183 ? -1.551 0.138 16.641 1.00 94.88 183 CYS A N 1
ATOM 1396 C CA . CYS A 1 183 ? -0.844 0.928 15.642 1.00 94.88 183 CYS A CA 1
ATOM 1397 C C . CYS A 1 183 ? -0.746 0.139 14.334 1.00 94.88 183 CYS A C 1
ATOM 1399 O O . CYS A 1 183 ? -0.381 -1.038 14.341 1.00 94.88 183 CYS A O 1
ATOM 1401 N N . ALA A 1 184 ? -1.042 0.789 13.215 1.00 91.81 184 ALA A N 1
ATOM 1402 C CA . ALA A 1 184 ? -0.771 0.267 11.884 1.00 91.81 184 ALA A CA 1
ATOM 1403 C C . ALA A 1 184 ? 0.024 1.297 11.083 1.00 91.81 184 ALA A C 1
ATOM 1405 O O . ALA A 1 184 ? -0.391 2.455 10.988 1.00 91.81 184 ALA A O 1
ATOM 1406 N N . ASN A 1 185 ? 1.142 0.868 10.488 1.00 86.31 185 ASN A N 1
ATOM 1407 C CA . ASN A 1 185 ? 1.883 1.700 9.548 1.00 86.31 185 ASN A CA 1
ATOM 1408 C C . ASN A 1 185 ? 0.949 2.108 8.410 1.00 86.31 185 ASN A C 1
ATOM 1410 O O . ASN A 1 185 ? 0.267 1.272 7.814 1.00 86.31 185 ASN A O 1
ATOM 1414 N N . ALA A 1 186 ? 0.917 3.399 8.132 1.00 80.38 186 ALA A N 1
ATOM 1415 C CA . ALA A 1 186 ? 0.238 3.961 6.984 1.00 80.38 186 ALA A CA 1
ATOM 1416 C C . ALA A 1 186 ? 1.309 4.584 6.103 1.00 80.38 186 ALA A C 1
ATOM 1418 O O . ALA A 1 186 ? 2.307 5.050 6.628 1.00 80.38 186 ALA A O 1
ATOM 1419 N N . ALA A 1 187 ? 1.109 4.606 4.792 1.00 73.38 187 ALA A N 1
ATOM 1420 C CA . ALA A 1 187 ? 2.036 5.203 3.837 1.00 73.38 187 ALA A CA 1
ATOM 1421 C C . ALA A 1 187 ? 2.547 6.581 4.324 1.00 73.38 187 ALA A C 1
ATOM 1423 O O . ALA A 1 187 ? 1.857 7.600 4.243 1.00 73.38 187 ALA A O 1
ATOM 1424 N N . GLY A 1 188 ? 3.735 6.570 4.941 1.00 67.38 188 GLY A N 1
ATOM 1425 C CA . GLY A 1 188 ? 4.382 7.744 5.494 1.00 67.38 188 GLY A CA 1
ATOM 1426 C C . GLY A 1 188 ? 3.892 8.304 6.824 1.00 67.38 188 GLY A C 1
ATOM 1427 O O . GLY A 1 188 ? 4.294 9.407 7.200 1.00 67.38 188 GLY A O 1
ATOM 1428 N N . SER A 1 189 ? 3.045 7.567 7.528 1.00 79.31 189 SER A N 1
ATOM 1429 C CA . SER A 1 189 ? 2.509 7.890 8.843 1.00 79.31 189 SER A CA 1
ATOM 1430 C C . SER A 1 189 ? 2.168 6.599 9.604 1.00 79.31 189 SER A C 1
ATOM 1432 O O . SER A 1 189 ? 2.608 5.501 9.276 1.00 79.31 189 SER A O 1
ATOM 1434 N N . PHE A 1 190 ? 1.361 6.709 10.641 1.00 88.38 190 PHE A N 1
ATOM 1435 C CA . PHE A 1 190 ? 0.747 5.574 11.301 1.00 88.38 190 PHE A CA 1
ATOM 1436 C C . PHE A 1 190 ? -0.698 5.933 11.620 1.00 88.38 190 PHE A C 1
ATOM 1438 O O . PHE A 1 190 ? -1.069 7.099 11.746 1.00 88.38 190 PHE A O 1
ATOM 1445 N N . THR A 1 191 ? -1.532 4.912 11.733 1.00 92.38 191 THR A N 1
ATOM 1446 C CA . THR A 1 191 ? -2.903 5.050 12.211 1.00 92.38 191 THR A CA 1
ATOM 1447 C C . THR A 1 191 ? -3.031 4.328 13.535 1.00 92.38 191 THR A C 1
ATOM 1449 O O . THR A 1 191 ? -2.485 3.239 13.715 1.00 92.38 191 THR A O 1
ATOM 1452 N N . CYS A 1 192 ? -3.762 4.941 14.458 1.00 96.12 192 CYS A N 1
ATOM 1453 C CA . CYS A 1 192 ? -4.106 4.339 15.733 1.00 96.12 192 CYS A CA 1
ATOM 1454 C C . CYS A 1 192 ? -5.591 3.987 15.713 1.00 96.12 192 CYS A C 1
ATOM 1456 O O . CYS A 1 192 ? -6.427 4.831 15.402 1.00 96.12 192 CYS A O 1
ATOM 1458 N N . THR A 1 193 ? -5.936 2.749 16.049 1.00 97.44 193 THR A N 1
ATOM 1459 C CA . THR A 1 193 ? -7.334 2.316 16.174 1.00 97.44 193 THR A CA 1
ATOM 1460 C C . THR A 1 193 ? -7.548 1.729 17.556 1.00 97.44 193 THR A C 1
ATOM 1462 O O . THR A 1 193 ? -6.849 0.791 17.929 1.00 97.44 193 THR A O 1
ATOM 1465 N N . CYS A 1 194 ? -8.508 2.252 18.323 1.00 98.31 194 CYS A N 1
ATOM 1466 C CA . CYS A 1 194 ? -8.809 1.704 19.644 1.00 98.31 194 CYS A CA 1
ATOM 1467 C C . CYS A 1 194 ? -9.153 0.210 19.560 1.00 98.31 194 CYS A C 1
ATOM 1469 O O . CYS A 1 194 ? -9.935 -0.226 18.712 1.00 98.31 194 CYS A O 1
ATOM 1471 N N . ASN A 1 195 ? -8.576 -0.570 20.469 1.00 98.12 195 ASN A N 1
ATOM 1472 C CA . ASN A 1 195 ? -8.827 -1.996 20.582 1.00 98.12 195 ASN A CA 1
ATOM 1473 C C . ASN A 1 195 ? -10.288 -2.263 20.967 1.00 98.12 195 ASN A C 1
ATOM 1475 O O . ASN A 1 195 ? -10.998 -1.409 21.503 1.00 98.12 195 ASN A O 1
ATOM 1479 N N . LYS A 1 196 ? -10.745 -3.497 20.727 1.00 96.19 196 LYS A N 1
ATOM 1480 C CA . LYS A 1 196 ? -12.091 -3.933 21.114 1.00 96.19 196 LYS A CA 1
ATOM 1481 C C . LYS A 1 196 ? -12.355 -3.622 22.593 1.00 96.19 196 LYS A C 1
ATOM 1483 O O . LYS A 1 196 ? -11.581 -4.016 23.459 1.00 96.19 196 LYS A O 1
ATOM 1488 N N . GLY A 1 197 ? -13.495 -2.988 22.867 1.00 96.44 197 GLY A N 1
ATOM 1489 C CA . GLY A 1 197 ? -13.868 -2.563 24.219 1.00 96.44 197 GLY A CA 1
ATOM 1490 C C . GLY A 1 197 ? -13.413 -1.146 24.570 1.00 96.44 197 GLY A C 1
ATOM 1491 O O . GLY A 1 197 ? -13.657 -0.710 25.688 1.00 96.44 197 GLY A O 1
ATOM 1492 N N . PHE A 1 198 ? -12.818 -0.416 23.628 1.00 98.00 198 PHE A N 1
ATOM 1493 C CA . PHE A 1 198 ? -12.448 0.987 23.772 1.00 98.00 198 PHE A CA 1
ATOM 1494 C C . PHE A 1 198 ? -13.004 1.816 22.612 1.00 98.00 198 PHE A C 1
ATOM 1496 O O . PHE A 1 198 ? -13.316 1.291 21.543 1.00 98.00 198 PHE A O 1
ATOM 1503 N N . SER A 1 199 ? -13.132 3.122 22.825 1.00 97.44 199 SER A N 1
ATOM 1504 C CA . SER A 1 199 ? -13.527 4.085 21.796 1.00 97.44 199 SER A CA 1
ATOM 1505 C C . SER A 1 199 ? -12.764 5.390 21.948 1.00 97.44 199 SER A C 1
ATOM 1507 O O . SER A 1 199 ? -12.468 5.805 23.069 1.00 97.44 199 SER A O 1
ATOM 1509 N N . GLY A 1 200 ? -12.521 6.060 20.831 1.00 97.06 200 GLY A N 1
ATOM 1510 C CA . GLY A 1 200 ? -11.801 7.322 20.780 1.00 97.06 200 GLY A CA 1
ATOM 1511 C C . GLY A 1 200 ? -11.184 7.527 19.404 1.00 97.06 200 GLY A C 1
ATOM 1512 O O . GLY A 1 200 ? -11.624 6.911 18.434 1.00 97.06 200 GLY A O 1
ATOM 1513 N N . ASP A 1 201 ? -10.169 8.377 19.332 1.00 96.56 201 ASP A N 1
ATOM 1514 C CA . ASP A 1 201 ? -9.437 8.694 18.099 1.00 96.56 201 ASP A CA 1
ATOM 1515 C C . ASP A 1 201 ? -8.188 7.815 17.888 1.00 96.56 201 ASP A C 1
ATOM 1517 O O . ASP A 1 201 ? -7.455 8.002 16.922 1.00 96.56 201 ASP A O 1
ATOM 1521 N N . GLY A 1 202 ? -7.939 6.857 18.788 1.00 96.81 202 GLY A N 1
ATOM 1522 C CA . GLY A 1 202 ? -6.775 5.970 18.757 1.00 96.81 202 GLY A CA 1
ATOM 1523 C C . GLY A 1 202 ? -5.541 6.527 19.473 1.00 96.81 202 GLY A C 1
ATOM 1524 O O . GLY A 1 202 ? -4.718 5.743 19.936 1.00 96.81 202 GLY A O 1
ATOM 1525 N N . VAL A 1 203 ? -5.428 7.847 19.624 1.00 96.31 203 VAL A N 1
ATOM 1526 C CA . VAL A 1 203 ? -4.406 8.502 20.464 1.00 96.31 203 VAL A CA 1
ATOM 1527 C C . VAL A 1 203 ? -4.880 8.562 21.914 1.00 96.31 203 VAL A C 1
ATOM 1529 O O . VAL A 1 203 ? -4.095 8.423 22.844 1.00 96.31 203 VAL A O 1
ATOM 1532 N N . THR A 1 204 ? -6.185 8.737 22.109 1.00 97.50 204 THR A N 1
ATOM 1533 C CA . THR A 1 204 ? -6.870 8.582 23.389 1.00 97.50 204 THR A CA 1
ATOM 1534 C C . THR A 1 204 ? -7.963 7.537 23.235 1.00 97.50 204 THR A C 1
ATOM 1536 O O . THR A 1 204 ? -8.897 7.715 22.451 1.00 97.50 204 THR A O 1
ATOM 1539 N N . CYS A 1 205 ? -7.884 6.459 24.011 1.00 98.25 205 CYS A N 1
ATOM 1540 C CA . CYS A 1 205 ? -8.884 5.398 24.011 1.00 98.25 205 CYS A CA 1
ATOM 1541 C C . CYS A 1 205 ? -9.554 5.286 25.378 1.00 98.25 205 CYS A C 1
ATOM 1543 O O . CYS A 1 205 ? -8.971 4.823 26.356 1.00 98.25 205 CYS A O 1
ATOM 1545 N N . ALA A 1 206 ? -10.826 5.677 25.441 1.00 98.06 206 ALA A N 1
ATOM 1546 C CA . ALA A 1 206 ? -11.633 5.526 26.641 1.00 98.06 206 ALA A CA 1
ATOM 1547 C C . ALA A 1 206 ? -12.262 4.122 26.688 1.00 98.06 206 ALA A C 1
ATOM 1549 O O . ALA A 1 206 ? -12.771 3.650 25.663 1.00 98.06 206 ALA A O 1
ATOM 1550 N N . PRO A 1 207 ? -12.262 3.446 27.853 1.00 97.19 207 PRO A N 1
ATOM 1551 C CA . PRO A 1 207 ? -12.915 2.153 27.992 1.00 97.19 207 PRO A CA 1
ATOM 1552 C C . PRO A 1 207 ? -14.424 2.290 27.778 1.00 97.19 207 PRO A C 1
ATOM 1554 O O . PRO A 1 207 ? -15.077 3.179 28.328 1.00 97.19 207 PRO A O 1
ATOM 1557 N N . LEU A 1 208 ? -14.991 1.373 27.001 1.00 95.69 208 LEU A N 1
ATOM 1558 C CA . LEU A 1 208 ? -16.429 1.222 26.845 1.00 95.69 208 LEU A CA 1
ATOM 1559 C C . LEU A 1 208 ? -16.986 0.337 27.957 1.00 95.69 208 LEU A C 1
ATOM 1561 O O . LEU A 1 208 ? -16.373 -0.640 28.385 1.00 95.69 208 LEU A O 1
ATOM 1565 N N . THR A 1 209 ? -18.207 0.643 28.387 1.00 95.62 209 THR A N 1
ATOM 1566 C CA . THR A 1 209 ? -18.942 -0.250 29.286 1.00 95.62 209 THR A CA 1
ATOM 1567 C C . THR A 1 209 ? -19.556 -1.387 28.473 1.00 95.62 209 THR A C 1
ATOM 1569 O O . THR A 1 209 ? -20.473 -1.165 27.685 1.00 95.62 209 THR A O 1
ATOM 1572 N N . GLN A 1 210 ? -19.053 -2.609 28.655 1.00 94.19 210 GLN A N 1
ATOM 1573 C CA . GLN A 1 210 ? -19.597 -3.793 27.992 1.00 94.19 210 GLN A CA 1
ATOM 1574 C C . GLN A 1 210 ? -20.917 -4.234 28.640 1.00 94.19 210 GLN A C 1
ATOM 1576 O O . GLN A 1 210 ? -20.981 -4.456 29.848 1.00 94.19 210 GLN A O 1
ATOM 1581 N N . ILE A 1 211 ? -21.946 -4.414 27.809 1.00 95.31 211 ILE A N 1
ATOM 1582 C CA . ILE A 1 211 ? -23.256 -4.952 28.183 1.00 95.31 211 ILE A CA 1
ATOM 1583 C C . ILE A 1 211 ? -23.643 -6.065 27.189 1.00 95.31 211 ILE A C 1
ATOM 1585 O O . ILE A 1 211 ? -23.432 -5.885 25.987 1.00 95.31 211 ILE A O 1
ATOM 1589 N N . PRO A 1 212 ? -24.246 -7.184 27.637 1.00 95.12 212 PRO A N 1
ATOM 1590 C CA . PRO A 1 212 ? -24.424 -7.593 29.033 1.00 95.12 212 PRO A CA 1
ATOM 1591 C C . PRO A 1 212 ? -23.092 -7.760 29.791 1.00 95.12 212 PRO A C 1
ATOM 1593 O O . PRO A 1 212 ? -22.088 -8.100 29.158 1.00 95.12 212 PRO A O 1
ATOM 1596 N N . PRO A 1 213 ? -23.061 -7.520 31.118 1.00 95.50 213 PRO A N 1
ATOM 1597 C CA . PRO A 1 213 ? -21.872 -7.752 31.936 1.00 95.50 213 PRO A CA 1
ATOM 1598 C C . PRO A 1 213 ? -21.383 -9.199 31.823 1.00 95.50 213 PRO A C 1
ATOM 1600 O O . PRO A 1 213 ? -22.188 -10.126 31.721 1.00 95.50 213 PRO A O 1
ATOM 1603 N N . ALA A 1 214 ? -20.065 -9.409 31.865 1.00 94.50 214 ALA A N 1
ATOM 1604 C CA . ALA A 1 214 ? -19.467 -10.736 31.685 1.00 94.50 214 ALA A CA 1
ATOM 1605 C C . ALA A 1 214 ? -19.885 -11.753 32.768 1.00 94.50 214 ALA A C 1
ATOM 1607 O O . ALA A 1 214 ? -19.862 -12.958 32.533 1.00 94.50 214 ALA A O 1
ATOM 1608 N N . ASP A 1 215 ? -20.291 -11.271 33.941 1.00 95.31 215 ASP A N 1
ATOM 1609 C CA . ASP A 1 215 ? -20.741 -12.049 35.096 1.00 95.31 215 ASP A CA 1
ATOM 1610 C C . ASP A 1 215 ? -22.275 -12.170 35.198 1.00 95.31 215 ASP A C 1
ATOM 1612 O O . ASP A 1 215 ? -22.792 -12.624 36.219 1.00 95.31 215 ASP A O 1
ATOM 1616 N N . ILE A 1 216 ? -23.036 -11.800 34.156 1.00 96.25 216 ILE A N 1
ATOM 1617 C CA . ILE A 1 216 ? -24.511 -11.855 34.187 1.00 96.25 216 ILE A CA 1
ATOM 1618 C C . ILE A 1 216 ? -25.075 -13.283 34.362 1.00 96.25 216 ILE A C 1
ATOM 1620 O O . ILE A 1 216 ? -26.213 -13.460 34.816 1.00 96.25 216 ILE A O 1
ATOM 1624 N N . GLY A 1 217 ? -24.265 -14.300 34.062 1.00 93.94 217 GLY A N 1
ATOM 1625 C CA . GLY A 1 217 ? -24.616 -15.719 34.129 1.00 93.94 217 GLY A CA 1
ATOM 1626 C C . GLY A 1 217 ? -24.873 -16.335 32.753 1.00 93.94 217 GLY A C 1
ATOM 1627 O O . GLY A 1 217 ? -24.863 -15.653 31.727 1.00 93.94 217 GLY A O 1
ATOM 1628 N N . GLN A 1 218 ? -25.090 -17.646 32.728 1.00 95.25 218 GLN A N 1
ATOM 1629 C CA . GLN A 1 218 ? -25.345 -18.415 31.510 1.00 95.25 218 GLN A CA 1
ATOM 1630 C C . GLN A 1 218 ? -26.827 -18.381 31.135 1.00 95.25 218 GLN A C 1
ATOM 1632 O O . GLN A 1 218 ? -27.677 -18.104 31.972 1.00 95.25 218 GLN A O 1
ATOM 1637 N N . GLY A 1 219 ? -27.176 -18.724 29.891 1.00 92.62 219 GLY A N 1
ATOM 1638 C CA . GLY A 1 219 ? -28.569 -18.669 29.423 1.00 92.62 219 GLY A CA 1
ATOM 1639 C C . GLY A 1 219 ? -29.558 -19.515 30.241 1.00 92.62 219 GLY A C 1
ATOM 1640 O O . GLY A 1 219 ? -30.710 -19.123 30.391 1.00 92.62 219 GLY A O 1
ATOM 1641 N N . HIS A 1 220 ? -29.114 -20.634 30.826 1.00 94.12 220 HIS A N 1
ATOM 1642 C CA . HIS A 1 220 ? -29.957 -21.473 31.688 1.00 94.12 220 HIS A CA 1
ATOM 1643 C C . HIS A 1 220 ? -30.148 -20.915 33.109 1.00 94.12 220 HIS A C 1
ATOM 1645 O O . HIS A 1 220 ? -31.005 -21.405 33.838 1.00 94.12 220 HIS A O 1
ATOM 1651 N N . ASP A 1 221 ? -29.402 -19.874 33.492 1.00 92.94 221 ASP 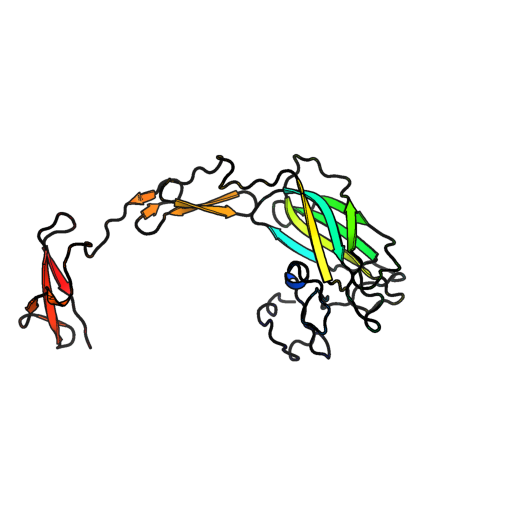A N 1
ATOM 1652 C CA . ASP A 1 221 ? -29.582 -19.160 34.761 1.00 92.94 221 ASP A CA 1
ATOM 1653 C C . ASP A 1 221 ? -30.719 -18.118 34.692 1.00 92.94 221 ASP A C 1
ATOM 1655 O O . ASP A 1 221 ? -31.039 -17.460 35.689 1.00 92.94 221 ASP A O 1
ATOM 1659 N N . TRP A 1 222 ? -31.305 -17.905 33.511 1.00 97.19 222 TRP A N 1
ATOM 1660 C CA . TRP A 1 222 ? -32.343 -16.905 33.276 1.00 97.19 222 TRP A CA 1
ATOM 1661 C C . TRP A 1 222 ? -33.725 -17.503 33.540 1.00 97.19 222 TRP A C 1
ATOM 1663 O O . TRP A 1 222 ? -34.007 -18.660 33.242 1.00 97.19 222 TRP A O 1
ATOM 1673 N N . THR A 1 223 ? -34.612 -16.697 34.115 1.00 97.88 223 THR A N 1
ATOM 1674 C CA . THR A 1 223 ? -35.968 -17.107 34.488 1.00 97.88 223 THR A CA 1
ATOM 1675 C C . THR A 1 223 ? -36.923 -16.854 33.328 1.00 97.88 223 THR A C 1
ATOM 1677 O O . THR A 1 223 ? -36.934 -15.761 32.764 1.00 97.88 223 THR A O 1
ATOM 1680 N N . LYS A 1 224 ? -37.739 -17.850 32.968 1.00 96.62 224 LYS A N 1
ATOM 1681 C CA . LYS A 1 224 ? -38.845 -17.660 32.020 1.00 96.62 224 LYS A CA 1
ATOM 1682 C C . LYS A 1 224 ? -39.890 -16.727 32.626 1.00 96.62 224 LYS A C 1
ATOM 1684 O O . LYS A 1 224 ? -40.254 -16.885 33.785 1.00 96.62 224 LYS A O 1
ATOM 1689 N N . ASP A 1 225 ? -40.396 -15.806 31.819 1.00 96.38 225 ASP A N 1
ATOM 1690 C CA . ASP A 1 225 ? -41.443 -14.870 32.206 1.00 96.38 225 ASP A CA 1
ATOM 1691 C C . ASP A 1 225 ? -42.638 -15.008 31.278 1.00 96.38 225 ASP A C 1
ATOM 1693 O O . ASP A 1 225 ? -42.620 -14.585 30.120 1.00 96.38 225 ASP A O 1
ATOM 1697 N N . ASP A 1 226 ? -43.671 -15.648 31.810 1.00 95.75 226 ASP A N 1
ATOM 1698 C CA . ASP A 1 226 ? -44.942 -15.882 31.143 1.00 95.75 226 ASP A CA 1
ATOM 1699 C C . ASP A 1 226 ? -45.879 -14.663 31.173 1.00 95.75 226 ASP A C 1
ATOM 1701 O O . ASP A 1 226 ? -46.891 -14.653 30.471 1.00 95.75 226 ASP A O 1
ATOM 1705 N N . SER A 1 227 ? -45.524 -13.608 31.913 1.00 96.88 227 SER A N 1
ATOM 1706 C CA . SER A 1 227 ? -46.297 -12.364 31.984 1.00 96.88 227 SER A CA 1
ATOM 1707 C C . SER A 1 227 ? -45.971 -11.379 30.859 1.00 96.88 227 SER A C 1
ATOM 1709 O O . SER A 1 227 ? -46.738 -10.449 30.608 1.00 96.88 227 SER A O 1
ATOM 1711 N N . VAL A 1 228 ? -44.851 -11.577 30.155 1.00 96.75 228 VAL A N 1
ATOM 1712 C CA . VAL A 1 228 ? -44.403 -10.696 29.070 1.00 96.75 228 VAL A CA 1
ATOM 1713 C C . VAL A 1 228 ? -44.050 -11.512 27.836 1.00 96.75 228 VAL A C 1
ATOM 1715 O O . VAL A 1 228 ? -43.211 -12.415 27.887 1.00 96.75 228 VAL A O 1
ATOM 1718 N N . THR A 1 229 ? -44.641 -11.132 26.703 1.00 96.44 229 THR A N 1
ATOM 1719 C CA . THR A 1 229 ? -44.385 -11.740 25.393 1.00 96.44 229 THR A CA 1
ATOM 1720 C C . THR A 1 229 ? -43.797 -10.745 24.396 1.00 96.44 229 THR A C 1
ATOM 1722 O O . THR A 1 229 ? -44.198 -9.582 24.385 1.00 96.44 229 THR A O 1
ATOM 1725 N N . PHE A 1 230 ? -42.945 -11.217 23.485 1.00 97.19 230 PHE A N 1
ATOM 1726 C CA . PHE A 1 230 ? -42.489 -10.483 22.299 1.00 97.19 230 PHE A CA 1
ATOM 1727 C C . PHE A 1 230 ? -42.766 -11.330 21.053 1.00 97.19 230 PHE A C 1
ATOM 1729 O O . PHE A 1 230 ? -42.342 -12.477 20.976 1.00 97.19 230 PHE A O 1
ATOM 1736 N N . GLY A 1 231 ? -43.559 -10.818 20.106 1.00 95.31 231 GLY A N 1
ATOM 1737 C CA . GLY A 1 231 ? -44.009 -11.618 18.956 1.00 95.31 231 GLY A CA 1
ATOM 1738 C C . GLY A 1 231 ? -44.873 -12.835 19.329 1.00 95.31 231 GLY A C 1
ATOM 1739 O O . GLY A 1 231 ? -44.895 -13.813 18.595 1.00 95.31 231 GLY A O 1
ATOM 1740 N N . GLY A 1 232 ? -45.556 -12.799 20.481 1.00 94.75 232 GLY A N 1
ATOM 1741 C CA . GLY A 1 232 ? -46.348 -13.924 20.999 1.00 94.75 232 GLY A CA 1
ATOM 1742 C C . GLY A 1 232 ? -45.539 -15.001 21.734 1.00 94.75 232 GLY A C 1
ATOM 1743 O O . GLY A 1 232 ? -46.128 -15.961 22.223 1.00 94.75 232 GLY A O 1
ATOM 1744 N N . ILE A 1 233 ? -44.217 -14.841 21.860 1.00 95.25 233 ILE A N 1
ATOM 1745 C CA . ILE A 1 233 ? -43.326 -15.772 22.567 1.00 95.25 233 ILE A CA 1
ATOM 1746 C C . ILE A 1 233 ? -42.992 -15.211 23.951 1.00 95.25 233 ILE A C 1
ATOM 1748 O O . ILE A 1 233 ? -42.658 -14.032 24.080 1.00 95.25 233 ILE A O 1
ATOM 1752 N N . TYR A 1 234 ? -43.084 -16.047 24.989 1.00 96.62 234 TYR A N 1
ATOM 1753 C CA . TYR A 1 234 ? -42.697 -15.682 26.355 1.00 96.62 234 TYR A CA 1
ATOM 1754 C C . TYR A 1 234 ? -41.216 -15.310 26.443 1.00 96.62 234 TYR A C 1
ATOM 1756 O O . TYR A 1 234 ? -40.360 -15.952 25.838 1.00 96.62 234 TYR A O 1
ATOM 1764 N N . THR A 1 235 ? -40.919 -14.281 27.225 1.00 97.38 235 THR A N 1
ATOM 1765 C CA . THR A 1 235 ? -39.556 -13.754 27.375 1.00 97.38 235 THR A CA 1
ATOM 1766 C C . THR A 1 235 ? -38.785 -14.473 28.485 1.00 97.38 235 THR A C 1
ATOM 1768 O O . THR A 1 235 ? -39.344 -15.274 29.238 1.00 97.38 235 THR A O 1
ATOM 1771 N N . THR A 1 236 ? -37.491 -14.183 28.613 1.00 97.88 236 THR A N 1
ATOM 1772 C CA . THR A 1 236 ? -36.688 -14.578 29.780 1.00 97.88 236 THR A CA 1
ATOM 1773 C C . THR A 1 236 ? -36.056 -13.348 30.425 1.00 97.88 236 THR A C 1
ATOM 1775 O O . THR A 1 236 ? -35.776 -12.355 29.747 1.00 97.88 236 THR A O 1
ATOM 1778 N N . TYR A 1 237 ? -35.836 -13.376 31.740 1.00 98.00 237 TYR A N 1
ATOM 1779 C CA . TYR A 1 237 ? -35.139 -12.304 32.450 1.00 98.00 237 TYR A CA 1
ATOM 1780 C C . TYR A 1 237 ? -34.099 -12.806 33.448 1.00 98.00 237 TYR A C 1
ATOM 1782 O O . TYR A 1 237 ? -34.139 -13.942 33.922 1.00 98.00 237 TYR A O 1
ATOM 1790 N N . ARG A 1 238 ? -33.191 -11.902 33.814 1.00 97.12 238 ARG A N 1
ATOM 1791 C CA . ARG A 1 238 ? -32.217 -12.064 34.892 1.00 97.12 238 ARG A CA 1
ATOM 1792 C C . ARG A 1 238 ? -32.185 -10.790 35.730 1.00 97.12 238 ARG A C 1
ATOM 1794 O O . ARG A 1 238 ? -31.944 -9.707 35.202 1.00 97.12 238 ARG A O 1
ATOM 1801 N N . ASP A 1 239 ? -32.426 -10.922 37.032 1.00 97.31 239 ASP A N 1
ATOM 1802 C CA . ASP A 1 239 ? -32.243 -9.826 37.987 1.00 97.31 239 ASP A CA 1
ATOM 1803 C C . ASP A 1 239 ? -30.764 -9.760 38.384 1.00 97.31 239 ASP A C 1
ATOM 1805 O O . ASP A 1 239 ? -30.289 -10.523 39.227 1.00 97.31 239 ASP A O 1
ATOM 1809 N N . TYR A 1 240 ? -30.022 -8.873 37.729 1.00 97.44 240 TYR A N 1
ATOM 1810 C CA . TYR A 1 240 ? -28.587 -8.708 37.914 1.00 97.44 240 TYR A CA 1
ATOM 1811 C C . TYR A 1 240 ? -28.292 -7.694 39.029 1.00 97.44 240 TYR A C 1
ATOM 1813 O O . TYR A 1 240 ? -28.826 -6.584 39.039 1.00 97.44 240 TYR A O 1
ATOM 1821 N N . ARG A 1 241 ? -27.436 -8.084 39.983 1.00 96.44 241 ARG A N 1
ATOM 1822 C CA . ARG A 1 241 ? -27.063 -7.285 41.169 1.00 96.44 241 ARG A CA 1
ATOM 1823 C C . ARG A 1 241 ? -25.595 -6.841 41.179 1.00 96.44 241 ARG A C 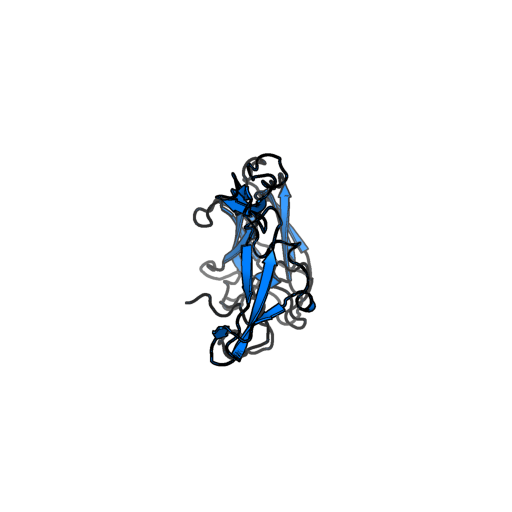1
ATOM 1825 O O . ARG A 1 241 ? -25.131 -6.352 42.205 1.00 96.44 241 ARG A O 1
ATOM 1832 N N . GLY A 1 242 ? -24.859 -7.070 40.091 1.00 95.62 242 GLY A N 1
ATOM 1833 C CA . GLY A 1 242 ? -23.465 -6.645 39.992 1.00 95.62 242 GLY A CA 1
ATOM 1834 C C . GLY A 1 242 ? -23.326 -5.139 39.757 1.00 95.62 242 GLY A C 1
ATOM 1835 O O . GLY A 1 242 ? -24.299 -4.387 39.798 1.00 95.62 242 GLY A O 1
ATOM 1836 N N . SER A 1 243 ? -22.096 -4.682 39.542 1.00 95.25 243 SER A N 1
ATOM 1837 C CA . SER A 1 243 ? -21.766 -3.251 39.512 1.00 95.25 243 SER A CA 1
ATOM 1838 C C . SER A 1 243 ? -22.082 -2.560 38.183 1.00 95.25 243 SER A C 1
ATOM 1840 O O . SER A 1 243 ? -22.243 -1.341 38.155 1.00 95.25 243 SER A O 1
ATOM 1842 N N . VAL A 1 244 ? -22.181 -3.311 37.084 1.00 95.62 244 VAL A N 1
ATOM 1843 C CA . VAL A 1 244 ? -22.320 -2.752 35.734 1.00 95.62 244 VAL A CA 1
ATOM 1844 C C . VAL A 1 244 ? -23.774 -2.824 35.273 1.00 95.62 244 VAL A C 1
ATOM 1846 O O . VAL A 1 244 ? -24.258 -3.882 34.888 1.00 95.62 244 VAL A O 1
ATOM 1849 N N . CYS A 1 245 ? -24.479 -1.689 35.299 1.00 96.50 245 CYS A N 1
ATOM 1850 C CA . CYS A 1 245 ? -25.903 -1.597 34.946 1.00 96.50 245 CYS A CA 1
ATOM 1851 C C . CYS A 1 245 ? -26.761 -2.638 35.716 1.00 96.50 245 CYS A C 1
ATOM 1853 O O . CYS A 1 245 ? -27.299 -3.574 35.120 1.00 96.50 245 CYS A O 1
ATOM 1855 N N . PRO A 1 246 ? -26.859 -2.521 37.059 1.00 97.12 246 PRO A N 1
ATOM 1856 C CA . PRO A 1 246 ? -27.714 -3.389 37.867 1.00 97.12 246 PRO A CA 1
ATOM 1857 C C . PRO A 1 246 ? -29.191 -3.217 37.503 1.00 97.12 246 PRO A C 1
ATOM 1859 O O . PRO A 1 246 ? -29.649 -2.114 37.203 1.00 97.12 246 PRO A O 1
ATOM 1862 N N . GLY A 1 247 ? -29.953 -4.306 37.585 1.00 97.62 247 GLY A N 1
ATOM 1863 C CA . GLY A 1 247 ? -31.382 -4.310 37.290 1.00 97.62 247 GLY A CA 1
ATOM 1864 C C . GLY A 1 247 ? -31.847 -5.577 36.583 1.00 97.62 247 GLY A C 1
ATOM 1865 O O . GLY A 1 247 ? -31.120 -6.565 36.469 1.00 97.62 247 GLY A O 1
ATOM 1866 N N . ARG A 1 248 ? -33.096 -5.549 36.113 1.00 97.31 248 ARG A N 1
ATOM 1867 C CA . ARG A 1 248 ? -33.679 -6.652 35.349 1.00 97.31 248 ARG A CA 1
ATOM 1868 C C . ARG A 1 248 ? -33.282 -6.552 33.880 1.00 97.31 248 ARG A C 1
ATOM 1870 O O . ARG A 1 248 ? -33.778 -5.687 33.163 1.00 97.31 248 ARG A O 1
ATOM 1877 N N . TYR A 1 249 ? -32.470 -7.495 33.422 1.00 98.12 249 TYR A N 1
ATOM 1878 C CA . TYR A 1 249 ? -32.231 -7.731 32.002 1.00 98.12 249 TYR A CA 1
ATOM 1879 C C . TYR A 1 249 ? -33.326 -8.628 31.459 1.00 98.12 249 TYR A C 1
ATOM 1881 O O . TYR A 1 249 ? -33.666 -9.623 32.094 1.00 98.12 249 TYR A O 1
ATOM 1889 N N . ARG A 1 250 ? -33.864 -8.307 30.284 1.00 97.50 250 ARG A N 1
ATOM 1890 C CA . ARG A 1 250 ? -34.885 -9.116 29.617 1.00 97.50 250 ARG A CA 1
ATOM 1891 C C . ARG A 1 250 ? -34.437 -9.431 28.198 1.00 97.50 250 ARG A C 1
ATOM 1893 O O . ARG A 1 250 ? -34.201 -8.515 27.416 1.00 97.50 250 ARG A O 1
ATOM 1900 N N . ALA A 1 251 ? -34.332 -10.714 27.883 1.00 96.88 251 ALA A N 1
ATOM 1901 C CA . ALA A 1 251 ? -34.042 -11.201 26.545 1.00 96.88 251 ALA A CA 1
ATOM 1902 C C . ALA A 1 251 ? -35.354 -11.612 25.865 1.00 96.88 251 ALA A C 1
ATOM 1904 O O . ALA A 1 251 ? -36.233 -12.224 26.479 1.00 96.88 251 ALA A O 1
ATOM 1905 N N . MET A 1 252 ? -35.506 -11.231 24.599 1.00 96.50 252 MET A N 1
ATOM 1906 C CA . MET A 1 252 ? -36.730 -11.437 23.831 1.00 96.50 252 MET A CA 1
ATOM 1907 C C . MET A 1 252 ? -36.381 -11.888 22.413 1.00 96.50 252 MET A C 1
ATOM 1909 O O . MET A 1 252 ? -35.455 -11.349 21.811 1.00 96.50 252 MET A O 1
ATOM 1913 N N . ALA A 1 253 ? -37.138 -12.840 21.875 1.00 94.62 253 ALA A N 1
ATOM 1914 C CA . ALA A 1 253 ? -37.043 -13.297 20.491 1.00 94.62 253 ALA A CA 1
ATOM 1915 C C . ALA A 1 253 ? -38.459 -13.427 19.917 1.00 94.62 253 ALA A C 1
ATOM 1917 O O . ALA A 1 253 ? -39.390 -13.744 20.652 1.00 94.62 253 ALA A O 1
ATOM 1918 N N . ASN A 1 254 ? -38.635 -13.121 18.631 1.00 90.38 254 ASN A N 1
ATOM 1919 C CA . ASN A 1 254 ? -39.937 -13.154 17.952 1.00 90.38 254 ASN A CA 1
ATOM 1920 C C . ASN A 1 254 ? -40.151 -14.418 17.100 1.00 90.38 254 ASN A C 1
ATOM 1922 O O . ASN A 1 254 ? -41.174 -14.508 16.418 1.00 90.38 254 ASN A O 1
ATOM 1926 N N . ARG A 1 255 ? -39.191 -15.352 17.107 1.00 73.50 255 ARG A N 1
ATOM 1927 C CA . ARG A 1 255 ? -39.252 -16.688 16.504 1.00 73.50 255 ARG A CA 1
ATOM 1928 C C . ARG A 1 255 ? -38.452 -17.674 17.339 1.00 73.50 255 ARG A C 1
ATOM 1930 O O . ARG A 1 255 ? -37.412 -17.240 17.884 1.00 73.50 255 ARG A O 1
#

Radius of gyration: 28.41 Å; chains: 1; bounding box: 69×36×74 Å

Secondary structure (DSSP, 8-state):
-----TT--S--TTSSS-SSS----GGGGSSS----GGGT-SEEEEEE---TT-SS---EEEEEEEEEEEEEEEEEEEPPP-TTSTT-SEEEEEEEEESSSSS-EEEEEE-----PPTT-EEEEE-SS--TT--EEEEEEEEEEES-SSTT-EEEESEEEEEEEEEE-TTTSS-----TTEEEEEETTEEEEEEPTTEEESSSSEEEP--SS-TTS--GGGSEEEEEEEETTEEEEEEEE-SSSS-EEEEE----

Foldseek 3Di:
DDPPDPPDLPDDPPPPQDPDQFDEDLVLQAVPDQAARVVHGWHWDRFWAAAPPDPWWDQDKRKAFALWWFWFFKKKFWAADDPVQPFQAFQWKWKWFDLPQPDTDTFFIGHRDDDHDHRDMDMTGGDDTDRPDIGRMMMMGRTYTRDPHTDGIHITRYMGTDTHDTDDCQPPPVDLFDPQWDWTRHRVRIATHGHPQWDDRRSDTDGHQDPPDPPQDDPVQWAWAPPDADLNHTKTWGQADDDRPGGIDIDYDND

Sequence (255 aa):
MSNENWYNMQANAADGWGTSSCELGPSGAFDRLLRGCATGGGFNAAAATSGQFATSDATLELVLQTPCRMSLNSFGLTAMWAPSQCCRTPENMEVYGSTDGSTWTLLGEYDNQFEWQDLESRVFHTHNVDSTDLYDWFKFAIKRVTSLTSGDVADFSELELYTRNLVDLCNDGTSNCDVNAACANAAGSFTCTCNKGFSGDGVTCAPLTQIPPADIGQGHDWTKDDSVTFGGIYTTYRDYRGSVCPGRYRAMANR

InterPro domains:
  IPR000152 EGF-type aspartate/asparagine hydroxylation site [PS00010] (183-194)
  IPR000742 EGF-like domain [PS01186] (192-205)
  IPR000742 EGF-like domain [PS50026] (166-206)
  IPR001881 EGF-like calcium-binding domain [SM00179] (167-206)
  IPR024731 NELL2-like, EGF domain [PF12947] (170-205)

pLDDT: mean 85.83, std 16.53, range [29.58, 98.31]

Organism: NCBI:txid1169474